Protein AF-A0A940L750-F1 (afdb_monomer_lite)

pLDDT: mean 70.48, std 18.13, range [30.3, 93.25]

Foldseek 3Di:
DDPVVVVVVVVVVVVVVVVVVVVVVVVVVVVPPDPPPPPPPFWKFWDDADPVQQKTKIFTPAFDPDDFQFWKWFAAPVRDIFIWTFHDDDGRITMTGRPRGPCSVRDDRPTTIDGDQDDGDPPDDDDDDDDDDDDDDDDDDDDDDDQDKDKDKDKDKDADQKDWDFQPWDDDPVGIDTDIFMKTKGMWIKMKMKMWGADPVRDTDIDMDIDTDDIDIHGD

Structure (mmCIF, N/CA/C/O backbone):
data_AF-A0A940L750-F1
#
_entry.id   AF-A0A940L750-F1
#
loop_
_atom_site.group_PDB
_atom_site.id
_atom_site.type_symbol
_atom_site.label_atom_id
_atom_site.label_alt_id
_atom_site.label_comp_id
_atom_site.label_asym_id
_atom_site.label_entity_id
_atom_site.label_seq_id
_atom_site.pdbx_PDB_ins_code
_atom_site.Cartn_x
_atom_site.Cartn_y
_atom_site.Cartn_z
_atom_site.occupancy
_atom_site.B_iso_or_equiv
_atom_site.auth_seq_id
_atom_site.auth_comp_id
_atom_site.auth_asym_id
_atom_site.auth_atom_id
_atom_site.pdbx_PDB_model_num
ATOM 1 N N . MET A 1 1 ? 50.023 56.306 -5.715 1.00 55.31 1 MET A N 1
ATOM 2 C CA . MET A 1 1 ? 49.666 54.947 -5.247 1.00 55.31 1 MET A CA 1
ATOM 3 C C . MET A 1 1 ? 49.461 54.075 -6.469 1.00 55.31 1 MET A C 1
ATOM 5 O O . MET A 1 1 ? 48.668 54.437 -7.325 1.00 55.31 1 MET A O 1
ATOM 9 N N . SER A 1 2 ? 50.271 53.026 -6.605 1.00 57.06 2 SER A N 1
ATOM 10 C CA . SER A 1 2 ? 50.371 52.220 -7.827 1.00 57.06 2 SER A CA 1
ATOM 11 C C . SER A 1 2 ? 49.116 51.371 -8.049 1.00 57.06 2 SER A C 1
ATOM 13 O O . SER A 1 2 ? 48.600 50.783 -7.099 1.00 57.06 2 SER A O 1
ATOM 15 N N . LEU A 1 3 ? 48.664 51.282 -9.305 1.00 62.81 3 LEU A N 1
ATOM 16 C CA . LEU A 1 3 ? 47.515 50.490 -9.772 1.00 62.81 3 LEU A CA 1
ATOM 17 C C . LEU A 1 3 ? 47.567 49.024 -9.293 1.00 62.81 3 LEU A C 1
ATOM 19 O O . LEU A 1 3 ? 46.536 48.392 -9.082 1.00 62.81 3 LEU A O 1
ATOM 23 N N . PHE A 1 4 ? 48.780 48.515 -9.058 1.00 60.78 4 PHE A N 1
ATOM 24 C CA . PHE A 1 4 ? 49.036 47.187 -8.505 1.00 60.78 4 PHE A CA 1
ATOM 25 C C . PHE A 1 4 ? 48.443 46.985 -7.108 1.00 60.78 4 PHE A C 1
ATOM 27 O O . PHE A 1 4 ? 47.883 45.932 -6.841 1.00 60.78 4 PHE A O 1
ATOM 34 N N . VAL A 1 5 ? 48.498 47.992 -6.231 1.00 67.75 5 VAL A N 1
ATOM 35 C CA . VAL A 1 5 ? 47.981 47.872 -4.856 1.00 67.75 5 VAL A CA 1
ATOM 36 C C . VAL A 1 5 ? 46.455 47.758 -4.861 1.00 67.75 5 VAL A C 1
ATOM 38 O O . VAL A 1 5 ? 45.884 46.989 -4.094 1.00 67.75 5 VAL A O 1
ATOM 41 N N . LEU A 1 6 ? 45.790 48.474 -5.773 1.00 62.78 6 LEU A N 1
ATOM 42 C CA . LEU A 1 6 ? 44.336 48.428 -5.915 1.00 62.78 6 LEU A CA 1
ATOM 43 C C . LEU A 1 6 ? 43.864 47.071 -6.465 1.00 62.78 6 LEU A C 1
ATOM 45 O O . LEU A 1 6 ? 42.856 46.538 -6.007 1.00 62.78 6 LEU A O 1
ATOM 49 N N . LEU A 1 7 ? 44.614 46.485 -7.405 1.00 62.41 7 LEU A N 1
ATOM 50 C CA . LEU A 1 7 ? 44.275 45.192 -8.000 1.00 62.41 7 LEU A CA 1
ATOM 51 C C . LEU A 1 7 ? 44.383 44.043 -6.983 1.00 62.41 7 LEU A C 1
ATOM 53 O O . LEU A 1 7 ? 43.510 43.177 -6.949 1.00 62.41 7 LEU A O 1
ATOM 57 N N . THR A 1 8 ? 45.405 44.065 -6.120 1.00 63.28 8 THR A N 1
ATOM 58 C CA . THR A 1 8 ? 45.587 43.047 -5.074 1.00 63.28 8 THR A CA 1
ATOM 59 C C . THR A 1 8 ? 44.465 43.101 -4.037 1.00 63.28 8 THR A C 1
ATOM 61 O O . THR A 1 8 ? 43.915 42.065 -3.678 1.00 63.28 8 THR A O 1
ATOM 64 N N . ILE A 1 9 ? 44.043 44.303 -3.626 1.00 65.88 9 ILE A N 1
ATOM 65 C CA . ILE A 1 9 ? 42.936 44.483 -2.670 1.00 65.88 9 ILE A CA 1
ATOM 66 C C . ILE A 1 9 ? 41.605 43.978 -3.254 1.00 65.88 9 ILE A C 1
ATOM 68 O O . ILE A 1 9 ? 40.820 43.342 -2.552 1.00 65.88 9 ILE A O 1
ATOM 72 N N . ILE A 1 10 ? 41.350 44.211 -4.546 1.00 64.12 10 ILE A N 1
ATOM 73 C CA . ILE A 1 10 ? 40.127 43.734 -5.213 1.00 64.12 10 ILE A CA 1
ATOM 74 C C . ILE A 1 10 ? 40.118 42.201 -5.335 1.00 64.12 10 ILE A C 1
ATOM 76 O O . ILE A 1 10 ? 39.059 41.583 -5.184 1.00 64.12 10 ILE A O 1
ATOM 80 N N . LEU A 1 11 ? 41.273 41.572 -5.585 1.00 59.31 11 LEU A N 1
ATOM 81 C CA . LEU A 1 11 ? 41.376 40.110 -5.652 1.00 59.31 11 LEU A CA 1
ATOM 82 C C . LEU A 1 11 ? 41.136 39.453 -4.283 1.00 59.31 11 LEU A C 1
ATOM 84 O O . LEU A 1 11 ? 40.382 38.481 -4.199 1.00 59.31 11 LEU A O 1
ATOM 88 N N . GLU A 1 12 ? 41.712 40.021 -3.222 1.00 61.91 12 GLU A N 1
ATOM 89 C CA . GLU A 1 12 ? 41.529 39.584 -1.831 1.00 61.91 12 GLU A CA 1
ATOM 90 C C . GLU A 1 12 ? 40.054 39.685 -1.397 1.00 61.91 12 GLU A C 1
ATOM 92 O O . GLU A 1 12 ? 39.487 38.726 -0.866 1.00 61.91 12 GLU A O 1
ATOM 97 N N . LEU A 1 13 ? 39.368 40.791 -1.727 1.00 59.78 13 LEU A N 1
ATOM 98 C CA . LEU A 1 13 ? 37.940 40.958 -1.417 1.00 59.78 13 LEU A CA 1
ATOM 99 C C . LEU A 1 13 ? 37.054 39.923 -2.129 1.00 59.78 13 LEU A C 1
ATOM 101 O O . LEU A 1 13 ? 36.075 39.432 -1.560 1.00 59.78 13 LEU A O 1
ATOM 105 N N . ARG A 1 14 ? 37.388 39.570 -3.378 1.00 61.06 14 ARG A N 1
ATOM 106 C CA . ARG A 1 14 ? 36.628 38.579 -4.158 1.00 61.06 14 ARG A CA 1
ATOM 107 C C . ARG A 1 14 ? 36.786 37.158 -3.621 1.00 61.06 14 ARG A C 1
ATOM 109 O O . ARG A 1 14 ? 35.838 36.376 -3.711 1.00 61.06 14 ARG A O 1
ATOM 116 N N . MET A 1 15 ? 37.952 36.823 -3.074 1.00 61.53 15 MET A N 1
ATOM 117 C CA . MET A 1 15 ? 38.211 35.523 -2.447 1.00 61.53 15 MET A CA 1
ATOM 118 C C . MET A 1 15 ? 37.447 35.392 -1.125 1.00 61.53 15 MET A C 1
ATOM 120 O O . MET A 1 15 ? 36.792 34.373 -0.901 1.00 61.53 15 MET A O 1
ATOM 124 N N . LEU A 1 16 ? 37.425 36.451 -0.309 1.00 65.81 16 LEU A N 1
ATOM 125 C CA . LEU A 1 16 ? 36.717 36.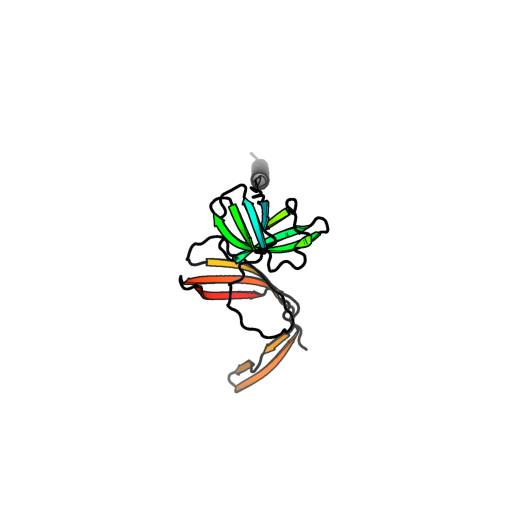459 0.973 1.00 65.81 16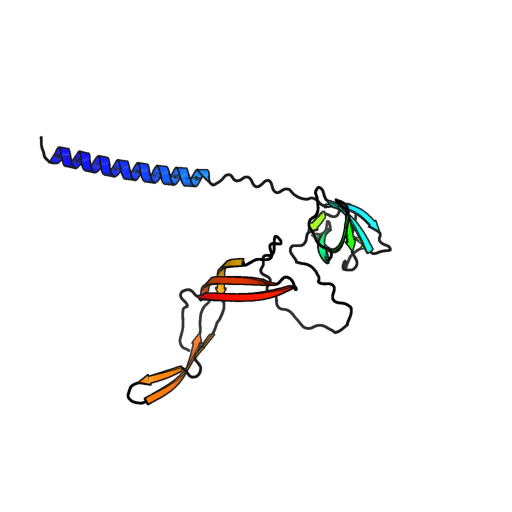 LEU A CA 1
ATOM 126 C C . LEU A 1 16 ? 35.199 36.285 0.801 1.00 65.81 16 LEU A C 1
ATOM 128 O O . LEU A 1 16 ? 34.571 35.519 1.530 1.00 65.81 16 LEU A O 1
ATOM 132 N N . HIS A 1 17 ? 34.604 36.923 -0.212 1.00 60.97 17 HIS A N 1
ATOM 133 C CA . HIS A 1 17 ? 33.160 36.835 -0.449 1.00 60.97 17 HIS A CA 1
ATOM 134 C C . HIS A 1 17 ? 32.706 35.429 -0.874 1.00 60.97 17 HIS A C 1
ATOM 136 O O . HIS A 1 17 ? 31.657 34.956 -0.438 1.00 60.97 17 HIS A O 1
ATOM 142 N N . LYS A 1 18 ? 33.522 34.720 -1.668 1.00 64.25 18 LYS A N 1
ATOM 143 C CA . LYS A 1 18 ? 33.247 33.325 -2.053 1.00 64.25 18 LYS A CA 1
ATOM 144 C C . LYS A 1 18 ? 33.355 32.369 -0.864 1.00 64.25 18 LYS A C 1
ATOM 146 O O . LYS A 1 18 ? 32.547 31.453 -0.748 1.00 64.25 18 LYS A O 1
ATOM 151 N N . LEU A 1 19 ? 34.318 32.603 0.026 1.00 61.72 19 LEU A N 1
ATOM 152 C CA . LEU A 1 19 ? 34.546 31.773 1.210 1.00 61.72 19 LEU A CA 1
ATOM 153 C C . LEU A 1 19 ? 33.408 31.911 2.233 1.00 61.72 19 LEU A C 1
ATOM 155 O O . LEU A 1 19 ? 32.933 30.907 2.758 1.00 61.72 19 LEU A O 1
ATOM 159 N N . VAL A 1 20 ? 32.893 33.131 2.430 1.00 65.19 20 VAL A N 1
ATOM 160 C CA . VAL A 1 20 ? 31.717 33.385 3.282 1.00 65.19 20 VAL A CA 1
ATOM 161 C C . VAL A 1 20 ? 30.463 32.710 2.715 1.00 65.19 20 VAL A C 1
ATOM 163 O O . VAL A 1 20 ? 29.718 32.082 3.464 1.00 65.19 20 VAL A O 1
ATOM 166 N N . PHE A 1 21 ? 30.251 32.762 1.395 1.00 58.75 21 PHE A N 1
ATOM 167 C CA . PHE A 1 21 ? 29.087 32.126 0.765 1.00 58.75 21 PHE A CA 1
ATOM 168 C C . PHE A 1 21 ? 29.091 30.595 0.912 1.00 58.75 21 PHE A C 1
ATOM 170 O O . PHE A 1 21 ? 28.051 29.999 1.186 1.00 58.75 21 PHE A O 1
ATOM 177 N N . ILE A 1 22 ? 30.262 29.959 0.789 1.00 61.50 22 ILE A N 1
ATOM 178 C CA . ILE A 1 22 ? 30.422 28.509 0.984 1.00 61.50 22 ILE A CA 1
ATOM 179 C C . ILE A 1 22 ? 30.173 28.121 2.449 1.00 61.50 22 ILE A C 1
ATOM 181 O O . ILE A 1 22 ? 29.523 27.110 2.711 1.00 61.50 22 ILE A O 1
ATOM 185 N N . PHE A 1 23 ? 30.627 28.936 3.406 1.00 56.03 23 PHE A N 1
ATOM 186 C CA . PHE A 1 23 ? 30.424 28.666 4.831 1.00 56.03 23 PHE A CA 1
ATOM 187 C C . PHE A 1 23 ? 28.945 28.784 5.242 1.00 56.03 23 PHE A C 1
ATOM 189 O O . PHE A 1 23 ? 28.442 27.936 5.974 1.00 56.03 23 PHE A O 1
ATOM 196 N N . VAL A 1 24 ? 28.210 29.771 4.713 1.00 58.34 24 VAL A N 1
ATOM 197 C CA . VAL A 1 24 ? 26.761 29.923 4.961 1.00 58.34 24 VAL A CA 1
ATOM 198 C C . VAL A 1 24 ? 25.957 28.763 4.356 1.00 58.34 24 VAL A C 1
ATOM 200 O O . VAL A 1 24 ? 25.016 28.269 4.984 1.00 58.34 24 VAL A O 1
ATOM 203 N N . LEU A 1 25 ? 26.355 28.269 3.179 1.00 54.50 25 LEU A N 1
ATOM 204 C CA . LEU A 1 25 ? 25.765 27.072 2.572 1.00 54.50 25 LEU A CA 1
ATOM 205 C C . LEU A 1 25 ? 26.035 25.815 3.412 1.00 54.50 25 LEU A C 1
ATOM 207 O O . LEU A 1 25 ? 25.107 25.062 3.684 1.00 54.50 25 LEU A O 1
ATOM 211 N N . LEU A 1 26 ? 27.263 25.616 3.900 1.00 52.94 26 LEU A N 1
ATOM 212 C CA . LEU A 1 26 ? 27.615 24.453 4.727 1.00 52.94 26 LEU A CA 1
ATOM 213 C C . LEU A 1 26 ? 26.919 24.440 6.098 1.00 52.94 26 LEU A C 1
ATOM 215 O O . LEU A 1 26 ? 26.517 23.371 6.563 1.00 52.94 26 LEU A O 1
ATOM 219 N N . VAL A 1 27 ? 26.724 25.602 6.730 1.00 54.06 27 VAL A N 1
ATOM 220 C CA . VAL A 1 27 ? 25.997 25.714 8.011 1.00 54.06 27 VAL A CA 1
ATOM 221 C C . VAL A 1 27 ? 24.488 25.489 7.830 1.00 54.06 27 VAL A C 1
ATOM 223 O O . VAL A 1 27 ? 23.842 24.886 8.691 1.00 54.06 27 VAL A O 1
ATOM 226 N N . SER A 1 28 ? 23.926 25.885 6.684 1.00 49.44 28 SER A N 1
ATOM 227 C CA . SER A 1 28 ? 22.506 25.657 6.376 1.00 49.44 28 SER A CA 1
ATOM 228 C C . SER A 1 28 ? 22.179 24.175 6.149 1.00 49.44 28 SER A C 1
ATOM 230 O O . SER A 1 28 ? 21.086 23.734 6.494 1.00 49.44 28 SER A O 1
ATOM 232 N N . ILE A 1 29 ? 23.131 23.382 5.638 1.00 51.41 29 ILE A N 1
ATOM 233 C CA . ILE A 1 29 ? 22.932 21.939 5.406 1.00 51.41 29 ILE A CA 1
ATOM 234 C C . ILE A 1 29 ? 23.004 21.139 6.722 1.00 51.41 29 ILE A C 1
ATOM 236 O O . ILE A 1 29 ? 22.306 20.140 6.870 1.00 51.41 29 ILE A O 1
ATOM 240 N N . HIS A 1 30 ? 23.772 21.594 7.720 1.00 43.84 30 HIS A N 1
ATOM 241 C CA . HIS A 1 30 ? 23.862 20.909 9.021 1.00 43.84 30 HIS A CA 1
ATOM 242 C C . HIS A 1 30 ? 22.673 21.184 9.956 1.00 43.84 30 HIS A C 1
ATOM 244 O O . HIS A 1 30 ? 22.427 20.399 10.867 1.00 43.84 30 HIS A O 1
ATOM 250 N N . SER A 1 31 ? 21.905 22.255 9.730 1.00 41.38 31 SER A N 1
ATOM 251 C CA . SER A 1 31 ? 20.772 22.620 10.601 1.00 41.38 31 SER A CA 1
ATOM 252 C C . SER A 1 31 ? 19.465 21.878 10.277 1.00 41.38 31 SER A C 1
ATOM 254 O O . SER A 1 31 ? 18.483 22.035 10.996 1.00 41.38 31 SER A O 1
ATOM 256 N N . PHE A 1 32 ? 19.437 21.051 9.226 1.00 45.16 32 PHE A N 1
ATOM 257 C CA . PHE A 1 32 ? 18.249 20.287 8.813 1.00 45.16 32 PHE A CA 1
ATOM 258 C C . PHE A 1 32 ? 18.286 18.794 9.183 1.00 45.16 32 PHE A C 1
ATOM 260 O O . PHE A 1 32 ? 17.359 18.061 8.851 1.00 45.16 32 PHE A O 1
ATOM 267 N N . ALA A 1 33 ? 19.317 18.329 9.894 1.00 44.81 33 ALA A N 1
ATOM 268 C CA . ALA A 1 33 ? 19.511 16.905 10.179 1.00 44.81 33 ALA A CA 1
ATOM 269 C C . ALA A 1 33 ? 18.961 16.426 11.538 1.00 44.81 33 ALA A C 1
ATOM 271 O O . ALA A 1 33 ? 19.288 15.322 11.965 1.00 44.81 33 ALA A O 1
ATOM 272 N N . GLN A 1 34 ? 18.132 17.213 12.234 1.00 41.50 34 GLN A N 1
ATOM 273 C CA . GLN A 1 34 ? 17.612 16.810 13.546 1.00 41.50 34 GLN A CA 1
ATOM 274 C C . GLN A 1 34 ? 16.120 17.123 13.710 1.00 41.50 34 GLN A C 1
ATOM 276 O O . GLN A 1 34 ? 15.708 17.905 14.560 1.00 41.50 34 GLN A O 1
ATOM 281 N N . ALA A 1 35 ? 15.296 16.469 12.892 1.00 40.03 35 ALA A N 1
ATOM 282 C CA . ALA A 1 35 ? 13.927 16.150 13.279 1.00 40.03 35 ALA A CA 1
ATOM 283 C C . ALA A 1 35 ? 13.935 14.713 13.812 1.00 40.03 35 ALA A C 1
ATOM 285 O O . ALA A 1 35 ? 13.809 13.749 13.064 1.00 40.03 35 ALA A O 1
ATOM 286 N N . GLU A 1 36 ? 14.162 14.578 15.115 1.00 40.88 36 GLU A N 1
ATOM 287 C CA . GLU A 1 36 ? 13.983 13.327 15.842 1.00 40.88 36 GLU A CA 1
ATOM 288 C C . GLU A 1 36 ? 12.488 12.967 15.768 1.00 40.88 36 GLU A C 1
ATOM 290 O O . GLU A 1 36 ? 11.654 13.539 16.476 1.00 40.88 36 GLU A O 1
ATOM 295 N N . SER A 1 37 ? 12.112 12.081 14.839 1.00 36.75 37 SER A N 1
ATOM 296 C CA . SER A 1 37 ? 10.752 11.555 14.778 1.00 36.75 37 SER A CA 1
ATOM 297 C C . SER A 1 37 ? 10.547 10.658 15.993 1.00 36.75 37 SER A C 1
ATOM 299 O O . SER A 1 37 ? 10.940 9.492 15.996 1.00 36.75 37 SER A O 1
ATOM 301 N N . LYS A 1 38 ? 9.925 11.190 17.048 1.00 34.97 38 LYS A N 1
ATOM 302 C CA . LYS A 1 38 ? 9.263 10.349 18.047 1.00 34.97 38 LYS A CA 1
ATOM 303 C C . LYS A 1 38 ? 8.092 9.662 17.357 1.00 34.97 38 LYS A C 1
ATOM 305 O O . LYS A 1 38 ? 6.977 10.178 17.338 1.00 34.97 38 LYS A O 1
ATOM 310 N N . GLU A 1 39 ? 8.381 8.527 16.739 1.00 36.53 39 GLU A N 1
ATOM 311 C CA . GLU A 1 39 ? 7.381 7.577 16.294 1.00 36.53 39 GLU A CA 1
ATOM 312 C C . GLU A 1 39 ? 6.612 7.147 17.546 1.00 36.53 39 GLU A C 1
ATOM 314 O O . GLU A 1 39 ? 7.147 6.514 18.456 1.00 36.53 39 GLU A O 1
ATOM 319 N N . VAL A 1 40 ? 5.370 7.615 17.667 1.00 42.75 40 VAL A N 1
ATOM 320 C CA . VAL A 1 40 ? 4.455 7.121 18.690 1.00 42.75 40 VAL A CA 1
ATOM 321 C C . VAL A 1 40 ? 4.106 5.706 18.255 1.00 42.75 40 VAL A C 1
ATOM 323 O O . VAL A 1 40 ? 3.197 5.505 17.454 1.00 42.75 40 VAL A O 1
ATOM 326 N N . GLU A 1 41 ? 4.879 4.736 18.733 1.00 50.59 41 GLU A N 1
ATOM 327 C CA . GLU A 1 41 ? 4.629 3.317 18.530 1.00 50.59 41 GLU A CA 1
ATOM 328 C C . GLU A 1 41 ? 3.298 2.984 19.220 1.00 50.59 41 GLU A C 1
ATOM 330 O O . GLU A 1 41 ? 3.215 2.773 20.434 1.00 50.59 41 GLU A O 1
ATOM 335 N N . VAL A 1 42 ? 2.202 3.041 18.461 1.00 55.44 42 VAL A N 1
ATOM 336 C CA . VAL A 1 42 ? 0.886 2.624 18.942 1.00 55.44 42 VAL A CA 1
ATOM 337 C C . VAL A 1 42 ? 0.937 1.109 19.080 1.00 55.44 42 VAL A C 1
ATOM 339 O O . VAL A 1 42 ? 0.613 0.374 18.153 1.00 55.44 42 VAL A O 1
ATOM 342 N N . GLN A 1 43 ? 1.392 0.642 20.240 1.00 76.00 43 GLN A N 1
ATOM 343 C CA . GLN A 1 43 ? 1.425 -0.778 20.551 1.00 76.00 43 GLN A CA 1
ATOM 344 C C . GLN A 1 43 ? 0.007 -1.282 20.839 1.00 76.00 43 GLN A C 1
ATOM 346 O O . GLN A 1 43 ? -0.780 -0.653 21.559 1.00 76.00 43 GLN A O 1
ATOM 351 N N . TYR A 1 44 ? -0.304 -2.439 20.262 1.00 85.31 44 TYR A N 1
ATOM 352 C CA . TYR A 1 44 ? -1.558 -3.160 20.426 1.00 85.31 44 TYR A CA 1
ATOM 353 C C . TYR A 1 44 ? -1.313 -4.384 21.302 1.00 85.31 44 TYR A C 1
ATOM 355 O O . TYR A 1 44 ? -0.474 -5.223 20.986 1.00 85.31 44 TYR A O 1
ATOM 363 N N . SER A 1 45 ? -2.055 -4.505 22.402 1.00 87.75 45 SER A N 1
ATOM 364 C CA . SER A 1 45 ? -1.930 -5.640 23.322 1.00 87.75 45 SER A CA 1
ATOM 365 C C . SER A 1 45 ? -3.199 -6.480 23.328 1.00 87.75 45 SER A C 1
ATOM 367 O O . SER A 1 45 ? -4.297 -5.964 23.538 1.00 87.75 45 SER A O 1
ATOM 369 N N . ILE A 1 46 ? -3.075 -7.789 23.114 1.00 89.75 46 ILE A N 1
ATOM 370 C CA . ILE A 1 46 ? -4.217 -8.702 23.216 1.00 89.75 46 ILE A CA 1
ATOM 371 C C . ILE A 1 46 ? -4.677 -8.736 24.676 1.00 89.75 46 ILE A C 1
ATOM 373 O O . ILE A 1 46 ? -3.882 -8.942 25.589 1.00 89.75 46 ILE A O 1
ATOM 377 N N . LYS A 1 47 ? -5.974 -8.547 24.909 1.00 91.62 47 LYS A N 1
ATOM 378 C CA . LYS A 1 47 ? -6.598 -8.712 26.230 1.00 91.62 47 LYS A CA 1
ATOM 379 C C . LYS A 1 47 ? -7.320 -10.032 26.358 1.00 91.62 47 LYS A C 1
ATOM 381 O O . LYS A 1 47 ? -7.313 -10.631 27.429 1.00 91.62 47 LYS A O 1
ATOM 386 N N . GLN A 1 48 ? -7.941 -10.479 25.273 1.00 90.81 48 GLN A N 1
ATOM 387 C CA . GLN A 1 48 ? -8.766 -11.672 25.294 1.00 90.81 48 GLN A CA 1
ATOM 388 C C . GLN A 1 48 ? -8.818 -12.324 23.917 1.00 90.81 48 GLN A C 1
ATOM 390 O O . GLN A 1 48 ? -8.844 -11.642 22.896 1.00 90.81 48 GLN A O 1
ATOM 395 N N . ILE A 1 49 ? -8.880 -13.654 23.901 1.00 89.44 49 ILE A N 1
ATOM 396 C CA . ILE A 1 49 ? -9.122 -14.455 22.700 1.00 89.44 49 ILE A CA 1
ATOM 397 C C . ILE A 1 49 ? -10.370 -15.298 22.961 1.00 89.44 49 ILE A C 1
ATOM 399 O O . ILE A 1 49 ? -10.403 -16.096 23.896 1.00 89.44 49 ILE A O 1
ATOM 403 N N . ILE A 1 50 ? -11.400 -15.124 22.139 1.00 89.12 50 ILE A N 1
ATOM 404 C CA . ILE A 1 50 ? -12.672 -15.845 22.214 1.00 89.12 50 ILE A CA 1
ATOM 405 C C . ILE A 1 50 ? -12.696 -16.852 21.061 1.00 89.12 50 ILE A C 1
ATOM 407 O O . ILE A 1 50 ? -13.263 -16.602 19.997 1.00 89.12 50 ILE A O 1
ATOM 411 N N . LYS A 1 51 ? -12.057 -18.010 21.272 1.00 86.31 51 LYS A N 1
ATOM 412 C CA . LYS A 1 51 ? -11.891 -19.045 20.234 1.00 86.31 51 LYS A CA 1
ATOM 413 C C . LYS A 1 51 ? -13.222 -19.514 19.629 1.00 86.31 51 LYS A C 1
ATOM 415 O O . LYS A 1 51 ? -13.301 -19.702 18.422 1.00 86.31 51 LYS A O 1
ATOM 420 N N . SER A 1 52 ? -14.275 -19.645 20.441 1.00 84.62 52 SER A N 1
ATOM 421 C CA . SER A 1 52 ? -15.601 -20.110 19.997 1.00 84.62 52 SER A CA 1
ATOM 422 C C . SER A 1 52 ? -16.263 -19.207 18.954 1.00 84.62 52 SER A C 1
ATOM 424 O O . SER A 1 52 ? -17.049 -19.693 18.150 1.00 84.62 52 SER A O 1
ATOM 426 N N . HIS A 1 53 ? -15.924 -17.916 18.948 1.00 85.62 53 HIS A N 1
ATOM 427 C CA . HIS A 1 53 ? -16.479 -16.922 18.028 1.00 85.62 53 HIS A CA 1
ATOM 428 C C . HIS A 1 53 ? -15.435 -16.392 17.043 1.00 85.62 53 HIS A C 1
ATOM 430 O O . HIS A 1 53 ? -15.745 -15.507 16.256 1.00 85.62 53 HIS A O 1
ATOM 436 N N . LYS A 1 54 ? -14.204 -16.925 17.090 1.00 89.75 54 LYS A N 1
ATOM 437 C CA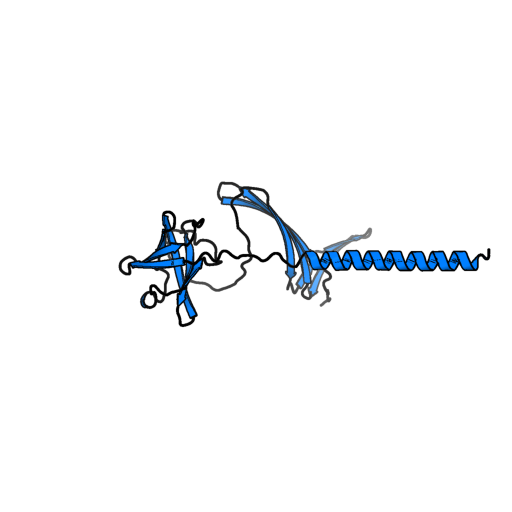 . LYS A 1 54 ? -13.057 -16.444 16.308 1.00 89.75 54 LYS A CA 1
ATOM 438 C C . LYS A 1 54 ? -12.814 -14.940 16.495 1.00 89.75 54 LYS A C 1
ATOM 440 O O . LYS A 1 54 ? -12.535 -14.225 15.545 1.00 89.75 54 LYS A O 1
ATOM 445 N N . LEU A 1 55 ? -12.931 -14.456 17.734 1.00 89.94 55 LEU A N 1
ATOM 446 C CA . LEU A 1 55 ? -12.718 -13.042 18.061 1.00 89.94 55 LEU A CA 1
ATOM 447 C C . LEU A 1 55 ? -11.474 -12.843 18.923 1.00 89.94 55 LEU A C 1
ATOM 449 O O . LEU A 1 55 ? -11.144 -13.666 19.780 1.00 89.94 55 LEU A O 1
ATOM 453 N N . VAL A 1 56 ? -10.817 -11.707 18.729 1.00 91.62 56 VAL A N 1
ATOM 454 C CA . VAL A 1 56 ? -9.631 -11.268 19.462 1.00 91.62 56 VAL A CA 1
ATOM 455 C C . VAL A 1 56 ? -9.870 -9.838 19.918 1.00 91.62 56 VAL A C 1
ATOM 457 O O . VAL A 1 56 ? -10.070 -8.945 19.101 1.00 91.62 56 VAL A O 1
ATOM 460 N N . VAL A 1 57 ? -9.857 -9.612 21.226 1.00 91.31 57 VAL A N 1
ATOM 461 C CA . VAL A 1 57 ? -10.015 -8.280 21.813 1.00 91.31 57 VAL A CA 1
ATOM 462 C C . VAL A 1 57 ? -8.639 -7.727 22.126 1.00 91.31 57 VAL A C 1
ATOM 464 O O . VAL A 1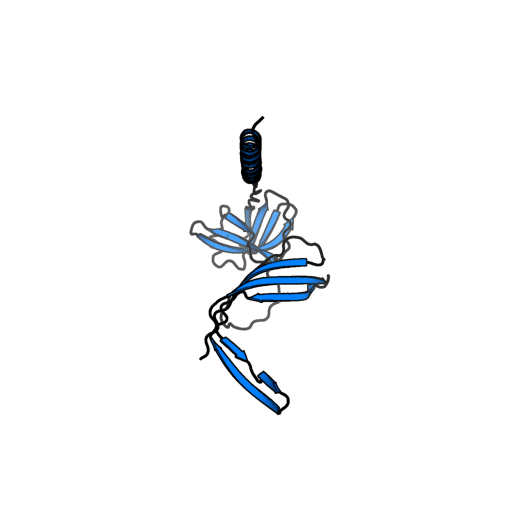 57 ? -7.846 -8.358 22.830 1.00 91.31 57 VAL A O 1
ATOM 467 N N . VAL A 1 58 ? -8.368 -6.533 21.620 1.00 92.12 58 VAL A N 1
ATOM 468 C CA . VAL A 1 58 ? -7.065 -5.881 21.682 1.00 92.12 58 VAL A CA 1
ATOM 469 C C . VAL A 1 58 ? -7.234 -4.486 22.274 1.00 92.12 58 VAL A C 1
ATOM 471 O O . VAL A 1 58 ? -8.200 -3.789 21.976 1.00 92.12 58 VAL A O 1
ATOM 474 N N . GLN A 1 59 ? -6.307 -4.075 23.133 1.00 90.75 59 GLN A N 1
ATOM 475 C CA . GLN A 1 59 ? -6.231 -2.716 23.655 1.00 90.75 59 GLN A CA 1
ATOM 476 C C . GLN A 1 59 ? -5.140 -1.945 22.915 1.00 90.75 59 GLN A C 1
ATOM 478 O O . GLN A 1 59 ? -3.982 -2.365 22.905 1.00 90.75 59 GLN A O 1
ATOM 483 N N . ALA A 1 60 ? -5.517 -0.810 22.338 1.00 87.06 60 ALA A N 1
ATOM 484 C CA . ALA A 1 60 ? -4.600 0.170 21.784 1.00 87.06 60 ALA A CA 1
ATOM 485 C C . ALA A 1 60 ? -4.141 1.152 22.872 1.00 87.06 60 ALA A C 1
ATOM 487 O O . ALA A 1 60 ? -4.938 1.587 23.707 1.00 87.06 60 ALA A O 1
ATOM 488 N N . ASN A 1 61 ? -2.873 1.561 22.825 1.00 80.88 61 ASN A N 1
ATOM 489 C CA . ASN A 1 61 ? -2.318 2.566 23.742 1.00 80.88 61 ASN A CA 1
ATOM 490 C C . ASN A 1 61 ? -2.801 4.008 23.463 1.00 80.88 61 ASN A C 1
ATOM 492 O O . ASN A 1 61 ? -2.475 4.927 24.211 1.00 80.88 61 ASN A O 1
ATOM 496 N N . GLY A 1 62 ? -3.598 4.219 22.411 1.00 76.69 62 GLY A N 1
ATOM 497 C CA . GLY A 1 62 ? -4.150 5.515 22.017 1.00 76.69 62 GLY A CA 1
ATOM 498 C C . GLY A 1 62 ? -5.492 5.380 21.285 1.00 76.69 62 GLY A C 1
ATOM 499 O O . GLY A 1 62 ? -5.951 4.260 21.043 1.00 76.69 62 GLY A O 1
ATOM 500 N N . PRO A 1 63 ? -6.158 6.502 20.958 1.00 69.69 63 PRO A N 1
ATOM 501 C CA . PRO A 1 63 ? -7.383 6.473 20.165 1.00 69.69 63 PRO A CA 1
ATOM 502 C C . PRO A 1 63 ? -7.102 5.865 18.787 1.00 69.69 63 PRO A C 1
ATOM 504 O O . PRO A 1 63 ? -6.168 6.270 18.097 1.00 69.69 63 PRO A O 1
ATOM 507 N N . THR A 1 64 ? -7.912 4.886 18.389 1.00 73.06 64 THR A N 1
ATOM 508 C CA . THR A 1 64 ? -7.799 4.231 17.081 1.00 73.06 64 THR A CA 1
ATOM 509 C C . THR A 1 64 ? -8.667 4.951 16.056 1.00 73.06 64 THR A C 1
ATOM 511 O O . THR A 1 64 ? -9.838 5.227 16.299 1.00 73.06 64 THR A O 1
ATOM 514 N N . THR A 1 65 ? -8.088 5.261 14.896 1.00 79.06 65 THR A N 1
ATOM 515 C CA . THR A 1 65 ? -8.774 5.916 13.766 1.00 79.06 65 THR A CA 1
ATOM 516 C C . THR A 1 65 ? -9.145 4.937 12.651 1.00 79.06 65 THR A C 1
ATOM 518 O O . THR A 1 65 ? -9.605 5.353 11.591 1.00 79.06 65 THR A O 1
ATOM 521 N N . PHE A 1 66 ? -8.932 3.637 12.870 1.00 82.81 66 PHE A N 1
ATOM 522 C CA . PHE A 1 66 ? -9.178 2.600 11.874 1.00 82.81 66 PHE A CA 1
ATOM 523 C C . PHE A 1 66 ? -10.665 2.264 11.749 1.00 82.81 66 PHE A C 1
ATOM 525 O O . PHE A 1 66 ? -11.377 2.114 12.741 1.00 82.81 66 PHE A O 1
ATOM 532 N N . SER A 1 67 ? -11.112 2.105 10.509 1.00 82.94 67 SER A N 1
ATOM 533 C CA . SER A 1 67 ? -12.453 1.671 10.125 1.00 82.94 67 SER A CA 1
ATOM 534 C C . SER A 1 67 ? -12.588 0.148 10.136 1.00 82.94 67 SER A C 1
ATOM 536 O O . SER A 1 67 ? -11.622 -0.598 9.947 1.00 82.94 67 SER A O 1
ATOM 538 N N . LYS A 1 68 ? -13.827 -0.321 10.323 1.00 87.12 68 LYS A N 1
ATOM 539 C CA . LYS A 1 68 ? -14.197 -1.733 10.172 1.00 87.12 68 LYS A CA 1
ATOM 540 C C . LYS A 1 68 ? -13.703 -2.278 8.822 1.00 87.12 68 LYS A C 1
ATOM 542 O O . LYS A 1 68 ? -13.844 -1.613 7.804 1.00 87.12 68 LYS A O 1
ATOM 547 N N . GLY A 1 69 ? -13.150 -3.488 8.820 1.00 83.38 69 GLY A N 1
ATOM 548 C CA . GLY A 1 69 ? -12.563 -4.136 7.642 1.00 83.38 69 GLY A CA 1
ATOM 549 C C . GLY A 1 69 ? -11.049 -3.946 7.506 1.00 83.38 69 GLY A C 1
ATOM 550 O O . GLY A 1 69 ? -10.425 -4.616 6.680 1.00 83.38 69 GLY A O 1
ATOM 551 N N . LYS A 1 70 ? -10.425 -3.083 8.324 1.00 88.19 70 LYS A N 1
ATOM 552 C CA . LYS A 1 70 ? -8.964 -2.944 8.362 1.00 88.19 70 LYS A CA 1
ATOM 553 C C . LYS A 1 70 ? -8.302 -4.248 8.813 1.00 88.19 70 LYS A C 1
ATOM 555 O O . LYS A 1 70 ? -8.706 -4.839 9.811 1.00 88.19 70 LYS A O 1
ATOM 560 N N . ILE A 1 71 ? -7.256 -4.663 8.102 1.00 89.06 71 ILE A N 1
ATOM 561 C CA . ILE A 1 71 ? -6.469 -5.847 8.452 1.00 89.06 71 ILE A CA 1
ATOM 562 C C . ILE A 1 71 ? -5.392 -5.470 9.474 1.00 89.06 71 ILE A C 1
ATOM 564 O O . ILE A 1 71 ? -4.671 -4.485 9.307 1.00 89.06 71 ILE A O 1
ATOM 568 N N . PHE A 1 72 ? -5.266 -6.297 10.499 1.00 90.56 72 PHE A N 1
ATOM 569 C CA . PHE A 1 72 ? -4.180 -6.353 11.464 1.00 90.56 72 PHE A CA 1
ATOM 570 C C . PHE A 1 72 ? -3.411 -7.658 11.261 1.00 90.56 72 PHE A C 1
ATOM 572 O O . PHE A 1 72 ? -3.982 -8.668 10.849 1.00 90.56 72 PHE A O 1
ATOM 579 N N . LEU A 1 73 ? -2.116 -7.641 11.538 1.00 90.56 73 LEU A N 1
ATOM 580 C CA . LEU A 1 73 ? -1.255 -8.812 11.495 1.00 90.56 73 LEU A CA 1
ATOM 581 C C . LEU A 1 73 ? -0.852 -9.159 12.920 1.00 90.56 73 LEU A C 1
ATOM 583 O O . LEU A 1 73 ? -0.352 -8.310 13.654 1.00 90.56 73 LEU A O 1
ATOM 587 N N . ALA A 1 74 ? -1.103 -10.403 13.311 1.00 89.88 74 ALA A N 1
ATOM 588 C CA . ALA A 1 74 ? -0.530 -10.994 14.505 1.00 89.88 74 ALA A CA 1
ATOM 589 C C . ALA A 1 74 ? 0.703 -11.805 14.101 1.00 89.88 74 ALA A C 1
ATOM 591 O O . ALA A 1 74 ? 0.576 -12.787 13.368 1.00 89.88 74 ALA A O 1
ATOM 592 N N . THR A 1 75 ? 1.878 -11.405 14.579 1.00 86.44 75 THR A N 1
ATOM 593 C CA . THR A 1 75 ? 3.144 -12.095 14.308 1.00 86.44 75 THR A CA 1
ATOM 594 C C . THR A 1 75 ? 3.452 -13.068 15.446 1.00 86.44 75 THR A C 1
ATOM 596 O O . THR A 1 75 ? 3.485 -12.697 16.625 1.00 86.44 75 THR A O 1
ATOM 599 N N . PHE A 1 76 ? 3.647 -14.339 15.097 1.00 85.94 76 PHE A N 1
ATOM 600 C CA . PHE A 1 76 ? 3.976 -15.413 16.029 1.00 85.94 76 PHE A CA 1
ATOM 601 C C . PHE A 1 76 ? 5.494 -15.491 16.294 1.00 85.94 76 PHE A C 1
ATOM 603 O O . PHE A 1 76 ? 6.286 -14.973 15.507 1.00 85.94 76 PHE A O 1
ATOM 610 N N . PRO A 1 77 ? 5.942 -16.174 17.369 1.00 80.56 77 PRO A N 1
ATOM 611 C CA . PRO A 1 77 ? 7.371 -16.311 17.679 1.00 80.56 77 PRO A CA 1
ATOM 612 C C . PRO A 1 77 ? 8.201 -17.026 16.604 1.00 80.56 77 PRO A C 1
ATOM 614 O O . PRO A 1 77 ? 9.413 -16.846 16.553 1.00 80.56 77 PRO A O 1
ATOM 617 N N . ASP A 1 78 ? 7.565 -17.844 15.762 1.00 83.25 78 ASP A N 1
ATOM 618 C CA . ASP A 1 78 ? 8.202 -18.523 14.627 1.00 83.25 78 ASP A CA 1
ATOM 619 C C . ASP A 1 78 ? 8.289 -17.636 13.368 1.00 83.25 78 ASP A C 1
ATOM 621 O O . ASP A 1 78 ? 8.747 -18.095 12.324 1.00 83.25 78 ASP A O 1
ATOM 625 N N . GLY A 1 79 ? 7.851 -16.375 13.458 1.00 80.38 79 GLY A N 1
ATOM 626 C CA . GLY A 1 79 ? 7.824 -15.411 12.360 1.00 80.38 79 GLY A CA 1
ATOM 627 C C . GLY A 1 79 ? 6.635 -15.570 11.411 1.00 80.38 79 GLY A C 1
ATOM 628 O O . GLY A 1 79 ? 6.469 -14.745 10.515 1.00 80.38 79 GLY A O 1
ATOM 629 N N . SER A 1 80 ? 5.789 -16.590 11.591 1.00 85.06 80 SER A N 1
ATOM 630 C CA . SER A 1 80 ? 4.565 -16.709 10.800 1.00 85.06 80 SER A CA 1
ATOM 631 C C . SER A 1 80 ? 3.537 -15.653 11.219 1.00 85.06 80 SER A C 1
ATOM 633 O O . SER A 1 80 ? 3.520 -15.192 12.363 1.00 85.06 80 SER A O 1
ATOM 635 N N . GLN A 1 81 ? 2.701 -15.230 10.270 1.00 86.31 81 GLN A N 1
ATOM 636 C CA . GLN A 1 81 ? 1.739 -14.149 10.468 1.00 86.31 81 GLN A CA 1
ATOM 637 C C . GLN A 1 81 ? 0.307 -14.651 10.322 1.00 86.31 81 GLN A C 1
ATOM 639 O O . GLN A 1 81 ? 0.013 -15.542 9.528 1.00 86.31 81 GLN A O 1
ATOM 644 N N . CYS A 1 82 ? -0.588 -14.048 11.091 1.00 87.44 82 CYS A N 1
ATOM 645 C CA . CYS A 1 82 ? -2.013 -14.327 11.084 1.00 87.44 82 CYS A CA 1
ATOM 646 C C . CYS A 1 82 ? -2.779 -13.031 10.828 1.00 87.44 82 CYS A C 1
ATOM 648 O O . CYS A 1 82 ? -2.602 -12.043 11.541 1.00 87.44 82 CYS A O 1
ATOM 650 N N . SER A 1 83 ? -3.629 -13.028 9.802 1.00 90.00 83 SER A N 1
ATOM 651 C CA . SER A 1 83 ? -4.464 -11.875 9.476 1.00 90.00 83 SER A CA 1
ATOM 652 C C . SER A 1 83 ? -5.701 -11.828 10.367 1.00 90.00 83 SER A C 1
ATOM 654 O O . SER A 1 83 ? -6.440 -12.805 10.486 1.00 90.00 83 SER A O 1
ATOM 656 N N . LEU A 1 84 ? -5.930 -10.664 10.963 1.00 90.94 84 LEU A N 1
ATOM 657 C CA . LEU A 1 84 ? -7.061 -10.359 11.824 1.00 90.94 84 LEU A CA 1
ATOM 658 C C . LEU A 1 84 ? -7.837 -9.177 11.231 1.00 90.94 84 LEU A C 1
ATOM 660 O O . LEU A 1 84 ? -7.235 -8.168 10.875 1.00 90.94 84 LEU A O 1
ATOM 664 N N . VAL A 1 85 ? -9.159 -9.262 11.115 1.00 91.38 85 VAL A N 1
ATOM 665 C CA . VAL A 1 85 ? -9.970 -8.207 10.478 1.00 91.38 85 VAL A CA 1
ATOM 666 C C . VAL A 1 85 ? -10.710 -7.396 11.531 1.00 91.38 85 VAL A C 1
ATOM 668 O O . VAL A 1 85 ? -11.443 -7.948 12.342 1.00 91.38 85 VAL A O 1
ATOM 671 N N . LEU A 1 86 ? -10.563 -6.075 11.525 1.00 91.12 86 LEU A N 1
ATOM 672 C CA . LEU A 1 86 ? -11.242 -5.194 12.470 1.00 91.12 86 LEU A CA 1
ATOM 673 C C . LEU A 1 86 ? -12.764 -5.250 12.290 1.00 91.12 86 LEU A C 1
ATOM 675 O O . LEU A 1 86 ? -13.277 -4.874 11.240 1.00 91.12 86 LEU A O 1
ATOM 679 N N . GLN A 1 87 ? -13.488 -5.682 13.322 1.00 90.31 87 GLN A N 1
ATOM 680 C CA . GLN A 1 87 ? -14.953 -5.756 13.333 1.00 90.31 87 GLN A CA 1
ATOM 681 C C . GLN A 1 87 ? -15.586 -4.555 14.031 1.00 90.31 87 GLN A C 1
ATOM 683 O O . GLN A 1 87 ? -16.599 -4.035 13.560 1.00 90.31 87 GLN A O 1
ATOM 688 N N . GLU A 1 88 ? -14.998 -4.125 15.147 1.00 88.62 88 GLU A N 1
ATOM 689 C CA . GLU A 1 88 ? -15.562 -3.085 16.002 1.00 88.62 88 GLU A CA 1
ATOM 690 C C . GLU A 1 88 ? -14.462 -2.316 16.739 1.00 88.62 88 GLU A C 1
ATOM 692 O O . GLU A 1 88 ? -13.452 -2.893 17.149 1.00 88.62 88 GLU A O 1
ATOM 697 N N . VAL A 1 89 ? -14.678 -1.013 16.925 1.00 87.69 89 VAL A N 1
ATOM 698 C CA . VAL A 1 89 ? -13.826 -0.126 17.724 1.00 87.69 89 VAL A CA 1
ATOM 699 C C . VAL A 1 89 ? -14.684 0.515 18.806 1.00 87.69 89 VAL A C 1
ATOM 701 O O . VAL A 1 89 ? -15.640 1.227 18.510 1.00 87.69 89 VAL A O 1
ATOM 704 N N . ASN A 1 90 ? -14.310 0.310 20.065 1.00 84.94 90 ASN A N 1
ATOM 705 C CA . ASN A 1 90 ? -14.907 0.965 21.219 1.00 84.94 90 ASN A CA 1
ATOM 706 C C . ASN A 1 90 ? -13.815 1.679 22.027 1.00 84.94 90 ASN A C 1
ATOM 708 O O . ASN A 1 90 ? -13.150 1.096 22.888 1.00 84.94 90 ASN A O 1
ATOM 712 N N . LYS A 1 91 ? -13.630 2.973 21.742 1.00 83.19 91 LYS A N 1
ATOM 713 C CA . LYS A 1 91 ? -12.579 3.827 22.322 1.00 83.19 91 LYS A CA 1
ATOM 714 C C . LYS A 1 91 ? -11.170 3.269 22.062 1.00 83.19 91 LYS A C 1
ATOM 716 O O . LYS A 1 91 ? -10.601 3.510 21.006 1.00 83.19 91 LYS A O 1
ATOM 721 N N . GLN A 1 92 ? -10.601 2.562 23.036 1.00 87.31 92 GLN A N 1
ATOM 722 C CA . GLN A 1 92 ? -9.265 1.954 22.979 1.00 87.31 92 GLN A CA 1
ATOM 723 C C . GLN A 1 92 ? -9.321 0.428 22.844 1.00 87.31 92 GLN A C 1
ATOM 725 O O . GLN A 1 92 ? -8.283 -0.201 22.663 1.00 87.31 92 GLN A O 1
ATOM 730 N N . LEU A 1 93 ? -10.507 -0.174 22.961 1.00 88.81 93 LEU A N 1
ATOM 731 C CA . LEU A 1 93 ? -10.710 -1.602 22.767 1.00 88.81 93 LEU A CA 1
ATOM 732 C C . LEU A 1 93 ? -11.162 -1.844 21.333 1.00 88.81 93 LEU A C 1
ATOM 734 O O . LEU A 1 93 ? -12.147 -1.264 20.882 1.00 88.81 93 LEU A O 1
ATOM 738 N N . ILE A 1 94 ? -10.442 -2.704 20.630 1.00 91.88 94 ILE A N 1
ATOM 739 C CA . ILE A 1 94 ? -10.770 -3.122 19.273 1.00 91.88 94 ILE A CA 1
ATOM 740 C C . ILE A 1 94 ? -11.052 -4.620 19.263 1.00 91.88 94 ILE A C 1
ATOM 742 O O . ILE A 1 94 ? -10.353 -5.406 19.908 1.00 91.88 94 ILE A O 1
ATOM 746 N N . THR A 1 95 ? -12.085 -5.005 18.527 1.00 91.88 95 THR A N 1
ATOM 747 C CA . THR A 1 95 ? -12.465 -6.401 18.317 1.00 91.88 95 THR A CA 1
ATOM 748 C C . THR A 1 95 ? -12.049 -6.797 16.913 1.00 91.88 95 THR A C 1
ATOM 750 O O . THR A 1 95 ? -12.507 -6.205 15.934 1.00 91.88 95 THR A O 1
ATOM 753 N N . LEU A 1 96 ? -11.184 -7.799 16.813 1.00 93.25 96 LEU A N 1
ATOM 754 C CA . LEU A 1 96 ? -10.681 -8.341 15.561 1.00 93.25 96 LEU A CA 1
ATOM 755 C C . LEU A 1 96 ? -11.233 -9.751 15.330 1.00 93.25 96 LEU A C 1
ATOM 757 O O . LEU A 1 96 ? -11.356 -10.538 16.264 1.00 93.25 96 LEU A O 1
ATOM 761 N N . ASP A 1 97 ? -11.532 -10.070 14.082 1.00 92.25 97 ASP A N 1
ATOM 762 C CA . ASP A 1 97 ? -11.960 -11.381 13.609 1.00 92.25 97 ASP A CA 1
ATOM 763 C C . ASP A 1 97 ? -10.749 -12.194 13.152 1.00 92.25 97 ASP A C 1
ATOM 765 O O . ASP A 1 97 ? -9.957 -11.729 12.332 1.00 92.25 97 ASP A O 1
ATOM 769 N N . SER A 1 98 ? -10.601 -13.402 13.686 1.00 91.69 98 SER A N 1
ATOM 770 C CA . SER A 1 98 ? -9.538 -14.348 13.354 1.00 91.69 98 SER A CA 1
ATOM 771 C C . SER A 1 98 ? -9.986 -15.452 12.394 1.00 91.69 98 SER A C 1
ATOM 773 O O . SER A 1 98 ? -9.273 -16.440 12.226 1.00 91.69 98 SER A O 1
ATOM 775 N N . SER A 1 99 ? -11.143 -15.313 11.735 1.00 86.44 99 SER A N 1
ATOM 776 C CA . SER A 1 99 ? -11.654 -16.296 10.772 1.00 86.44 99 SER A CA 1
ATOM 777 C C . SER A 1 99 ? -10.690 -16.621 9.637 1.00 86.44 99 SER A C 1
ATOM 779 O O . SER A 1 99 ? -10.679 -17.756 9.169 1.00 86.44 99 SER A O 1
ATOM 781 N N . SER A 1 100 ? -9.904 -15.631 9.212 1.00 82.31 100 SER A N 1
ATOM 782 C CA . SER A 1 100 ? -8.931 -15.730 8.118 1.00 82.31 100 SER A CA 1
ATOM 783 C C . SER A 1 100 ? -7.552 -16.205 8.584 1.00 82.31 100 SER A C 1
ATOM 785 O O . SER A 1 100 ? -6.592 -16.159 7.823 1.00 82.31 100 SER A O 1
ATOM 787 N N . CYS A 1 101 ? -7.430 -16.614 9.846 1.00 84.94 101 CYS A N 1
ATOM 788 C CA . CYS A 1 101 ? -6.195 -17.140 10.392 1.00 84.94 101 CYS A CA 1
ATOM 789 C C . CYS A 1 101 ? -6.078 -18.631 10.073 1.00 84.94 101 CYS A C 1
ATOM 791 O O . CYS A 1 101 ? -6.887 -19.428 10.550 1.00 84.94 101 CYS A O 1
ATOM 793 N N . ASP A 1 102 ? -5.032 -19.022 9.349 1.00 79.31 102 ASP A N 1
ATOM 794 C CA . ASP A 1 102 ? -4.767 -20.434 9.042 1.00 79.31 102 ASP A CA 1
ATOM 795 C C . ASP A 1 102 ? -4.329 -21.234 10.282 1.00 79.31 102 ASP A C 1
ATOM 797 O O . ASP A 1 102 ? -4.447 -22.458 10.328 1.00 79.31 102 ASP A O 1
ATOM 801 N N . GLN A 1 103 ? -3.814 -20.549 11.311 1.00 81.12 103 GLN A N 1
ATOM 802 C CA . GLN A 1 103 ? -3.255 -21.163 12.521 1.00 81.12 103 GLN A CA 1
ATOM 803 C C . GLN A 1 103 ? -3.804 -20.515 13.808 1.00 81.12 103 GLN A C 1
ATOM 805 O O . GLN A 1 103 ? -3.038 -19.988 14.620 1.00 81.12 103 GLN A O 1
ATOM 810 N N . PRO A 1 104 ? -5.129 -20.571 14.052 1.00 79.06 104 PRO A N 1
ATOM 811 C CA . PRO A 1 104 ? -5.758 -19.903 15.195 1.00 79.06 104 PRO A CA 1
ATOM 812 C C . PRO A 1 104 ? -5.302 -20.478 16.546 1.00 79.06 104 PRO A C 1
ATOM 814 O O . PRO A 1 104 ? -5.369 -19.797 17.567 1.00 79.06 104 PRO A O 1
ATOM 817 N N . GLU A 1 105 ? -4.799 -21.715 16.561 1.00 83.25 105 GLU A N 1
ATOM 818 C CA . GLU A 1 105 ? -4.267 -22.384 17.755 1.00 83.25 105 GLU A CA 1
ATOM 819 C C . GLU A 1 105 ? -2.983 -21.736 18.288 1.00 83.25 105 GLU A C 1
ATOM 821 O O . GLU A 1 105 ? -2.726 -21.785 19.491 1.00 83.25 105 GLU A O 1
ATOM 826 N N . LYS A 1 106 ? -2.186 -21.112 17.410 1.00 82.69 106 LYS A N 1
ATOM 827 C CA . LYS A 1 106 ? -0.933 -20.438 17.785 1.00 82.69 106 LYS A CA 1
ATOM 828 C C . LYS A 1 106 ? -1.157 -19.037 18.348 1.00 82.69 106 LYS A C 1
ATOM 830 O O . LYS A 1 106 ? -0.259 -18.477 18.986 1.00 82.69 106 LYS A O 1
ATOM 835 N N . LEU A 1 107 ? -2.353 -18.480 18.146 1.00 83.94 107 LEU A N 1
ATOM 836 C CA . LEU A 1 107 ? -2.709 -17.172 18.663 1.00 83.94 107 LEU A CA 1
ATOM 837 C C . LEU A 1 107 ? -2.781 -17.202 20.185 1.00 83.94 107 LEU A C 1
ATOM 839 O O . LEU A 1 107 ? -3.578 -17.912 20.797 1.00 83.94 107 LEU A O 1
ATOM 843 N N . ASN A 1 108 ? -1.923 -16.395 20.794 1.00 85.44 108 ASN A N 1
ATOM 844 C CA . ASN A 1 108 ? -1.809 -16.253 22.231 1.00 85.44 108 ASN A CA 1
ATOM 845 C C . ASN A 1 108 ? -1.685 -14.772 22.595 1.00 85.44 108 ASN A C 1
ATOM 847 O O . ASN A 1 108 ? -1.410 -13.931 21.746 1.00 85.44 108 ASN A O 1
ATOM 851 N N . ILE A 1 109 ? -1.862 -14.465 23.877 1.00 84.88 109 ILE A N 1
ATOM 852 C CA . ILE A 1 109 ? -1.913 -13.091 24.399 1.00 84.88 109 ILE A CA 1
ATOM 853 C C . ILE A 1 109 ? -0.595 -12.316 24.186 1.00 84.88 109 ILE A C 1
ATOM 855 O O . ILE A 1 109 ? -0.599 -11.089 24.188 1.00 84.88 109 ILE A O 1
ATOM 859 N N . LYS A 1 110 ? 0.530 -13.013 23.989 1.00 81.50 110 LYS A N 1
ATOM 860 C CA . LYS A 1 110 ? 1.853 -12.410 23.772 1.00 81.50 110 LYS A CA 1
ATOM 861 C C . LYS A 1 110 ? 2.166 -12.140 22.298 1.00 81.50 110 LYS A C 1
ATOM 863 O O . LYS A 1 110 ? 3.253 -11.646 22.016 1.00 81.50 110 LYS A O 1
ATOM 868 N N . ALA A 1 111 ? 1.280 -12.501 21.369 1.00 83.19 111 ALA A N 1
ATOM 869 C CA . ALA A 1 111 ? 1.506 -12.228 19.956 1.00 83.19 111 ALA A CA 1
ATOM 870 C C . ALA A 1 111 ? 1.562 -10.712 19.715 1.00 83.19 111 ALA A C 1
ATOM 872 O O . ALA A 1 111 ? 0.723 -9.965 20.225 1.00 83.19 111 ALA A O 1
ATOM 873 N N . ALA A 1 112 ? 2.559 -10.275 18.945 1.00 85.88 112 ALA A N 1
ATOM 874 C CA . ALA A 1 112 ? 2.680 -8.881 18.545 1.00 85.88 112 ALA A CA 1
ATOM 875 C C . ALA A 1 112 ? 1.610 -8.580 17.496 1.00 85.88 112 ALA A C 1
ATOM 877 O O . ALA A 1 112 ? 1.480 -9.335 16.532 1.00 85.88 112 ALA A O 1
ATOM 878 N N . ILE A 1 113 ? 0.841 -7.510 17.700 1.00 88.50 113 ILE A N 1
ATOM 879 C CA . ILE A 1 113 ? -0.186 -7.067 16.758 1.00 88.50 113 ILE A CA 1
ATOM 880 C C . ILE A 1 113 ? 0.211 -5.725 16.168 1.00 88.50 113 ILE A C 1
ATOM 882 O O . ILE A 1 113 ? 0.498 -4.775 16.893 1.00 88.50 113 ILE A O 1
ATOM 886 N N . GLU A 1 114 ? 0.133 -5.642 14.849 1.00 87.88 114 GLU A N 1
ATOM 887 C CA . GLU A 1 114 ? 0.386 -4.425 14.095 1.00 87.88 114 GLU A CA 1
ATOM 888 C C . GLU A 1 114 ? -0.691 -4.215 13.022 1.00 87.88 114 GLU A C 1
ATOM 890 O O . GLU A 1 114 ? -1.249 -5.178 12.488 1.00 87.88 114 GLU A O 1
ATOM 895 N N . PRO A 1 115 ? -1.051 -2.964 12.703 1.00 86.00 115 PRO A N 1
ATOM 896 C CA . PRO A 1 115 ? -1.936 -2.690 11.583 1.00 86.00 115 PRO A CA 1
ATOM 897 C C . PRO A 1 115 ? -1.226 -3.058 10.274 1.00 86.00 115 PRO A C 1
ATOM 899 O O . PRO A 1 115 ? -0.104 -2.629 10.021 1.00 86.00 115 PRO A O 1
ATOM 902 N N . SER A 1 116 ? -1.892 -3.823 9.408 1.00 84.12 116 SER A N 1
ATOM 903 C CA . SER A 1 116 ? -1.337 -4.169 8.098 1.00 84.12 116 SER A CA 1
ATOM 904 C C . SER A 1 116 ? -1.208 -2.925 7.218 1.00 84.12 116 SER A C 1
ATOM 906 O O . SER A 1 116 ? -2.058 -2.029 7.255 1.00 84.12 116 SER A O 1
ATOM 908 N N . LEU A 1 117 ? -0.198 -2.896 6.350 1.00 77.00 117 LEU A N 1
ATOM 909 C CA . LEU A 1 117 ? -0.074 -1.877 5.303 1.00 77.00 117 LEU A CA 1
ATOM 910 C C . LEU A 1 117 ? -1.153 -2.020 4.215 1.00 77.00 117 LEU A C 1
ATOM 912 O O . LEU A 1 117 ? -1.454 -1.056 3.514 1.00 77.00 117 LEU A O 1
ATOM 916 N N . VAL A 1 118 ? -1.784 -3.194 4.102 1.00 69.88 118 VAL A N 1
ATOM 917 C CA . VAL A 1 118 ? -2.863 -3.451 3.141 1.00 69.88 118 VAL A CA 1
ATOM 918 C C . VAL A 1 118 ? -4.141 -2.727 3.588 1.00 69.88 118 VAL A C 1
ATOM 920 O O . VAL A 1 118 ? -4.532 -2.759 4.763 1.00 69.88 118 VAL A O 1
ATOM 923 N N . SER A 1 119 ? -4.771 -1.997 2.666 1.00 57.38 119 SER A N 1
ATOM 924 C CA . SER A 1 119 ? -6.055 -1.329 2.889 1.00 57.38 119 SER A CA 1
ATOM 925 C C . SER A 1 119 ? -7.218 -2.327 2.815 1.00 57.38 119 SER A C 1
ATOM 927 O O . SER A 1 119 ? -7.130 -3.364 2.172 1.00 57.38 119 SER A O 1
ATOM 929 N N . GLU A 1 120 ? -8.265 -2.005 3.572 1.00 59.66 120 GLU A N 1
ATOM 930 C CA . GLU A 1 120 ? -9.505 -2.744 3.856 1.00 59.66 120 GLU A CA 1
ATOM 931 C C . GLU A 1 120 ? -9.930 -3.840 2.864 1.00 59.66 120 GLU A C 1
ATOM 933 O O . GLU A 1 120 ? -10.045 -3.615 1.658 1.00 59.66 120 GLU A O 1
ATOM 938 N N . ILE A 1 121 ? -10.330 -4.998 3.402 1.00 56.38 121 ILE A N 1
ATOM 939 C CA . ILE A 1 121 ? -11.151 -5.949 2.648 1.00 56.38 121 ILE A CA 1
ATOM 940 C C . ILE A 1 121 ? -12.561 -5.359 2.620 1.00 56.38 121 ILE A C 1
ATOM 942 O O . ILE A 1 121 ? -13.289 -5.438 3.612 1.00 56.38 121 ILE A O 1
ATOM 946 N N . LYS A 1 122 ? -12.964 -4.752 1.496 1.00 41.81 122 LYS A N 1
ATOM 947 C CA . LYS A 1 122 ? -14.384 -4.470 1.256 1.00 41.81 122 LYS A CA 1
ATOM 948 C C . LYS A 1 122 ? -15.114 -5.805 1.343 1.00 41.81 122 LYS A C 1
ATOM 950 O O . LYS A 1 122 ? -14.903 -6.682 0.510 1.00 41.81 122 LYS A O 1
ATOM 955 N N . SER A 1 123 ? -15.935 -5.969 2.373 1.00 36.88 123 SER A N 1
ATOM 956 C CA . SER A 1 123 ? -16.782 -7.138 2.574 1.00 36.88 123 SER A CA 1
ATOM 957 C C . SER A 1 123 ? -17.807 -7.211 1.442 1.00 36.88 123 SER A C 1
ATOM 959 O O . SER A 1 123 ? -18.900 -6.655 1.547 1.00 36.88 123 SER A O 1
ATOM 961 N N . VAL A 1 124 ? -17.432 -7.849 0.336 1.00 35.09 124 VAL A N 1
ATOM 962 C CA . VAL A 1 124 ? -18.360 -8.283 -0.704 1.00 35.09 124 VAL A CA 1
ATOM 963 C C . VAL A 1 124 ? -18.962 -9.598 -0.232 1.00 35.09 124 VAL A C 1
ATOM 965 O O . VAL A 1 124 ? -18.248 -10.532 0.135 1.00 35.09 124 VAL A O 1
ATOM 968 N N . GLY A 1 125 ? -20.291 -9.618 -0.175 1.00 30.30 125 GLY A N 1
ATOM 969 C CA . GLY A 1 125 ? -21.076 -10.801 0.131 1.00 30.30 125 GLY A CA 1
ATOM 970 C C . GLY A 1 125 ? -20.705 -11.981 -0.765 1.00 30.30 125 GLY A C 1
ATOM 971 O O . GLY A 1 125 ? -20.292 -11.831 -1.909 1.00 30.30 125 GLY A O 1
ATOM 972 N N . ILE A 1 126 ? -20.851 -13.152 -0.168 1.00 38.59 126 ILE A N 1
ATOM 973 C CA . ILE A 1 126 ? -20.594 -14.490 -0.687 1.00 38.59 126 ILE A CA 1
ATOM 974 C C . ILE A 1 126 ? -21.148 -14.665 -2.110 1.00 38.59 126 ILE A C 1
ATOM 976 O O . ILE A 1 126 ? -22.360 -14.724 -2.281 1.00 38.59 126 ILE A O 1
ATOM 980 N N . GLU A 1 127 ? -20.275 -14.889 -3.092 1.00 34.47 127 GLU A N 1
ATOM 981 C CA . GLU A 1 127 ? -20.533 -15.902 -4.115 1.00 34.47 127 GLU A CA 1
ATOM 982 C C . GLU A 1 127 ? -19.220 -16.502 -4.634 1.00 34.47 127 GLU A C 1
ATOM 984 O O . GLU A 1 127 ? -18.187 -15.849 -4.756 1.00 34.47 127 GLU A O 1
ATOM 989 N N . LYS A 1 128 ? -19.265 -17.817 -4.805 1.00 39.22 128 LYS A N 1
ATOM 990 C CA . LYS A 1 128 ? -18.154 -18.755 -4.923 1.00 39.22 128 LYS A CA 1
ATOM 991 C C . LYS A 1 128 ? -17.795 -18.950 -6.397 1.00 39.22 128 LYS A C 1
ATOM 993 O O . LYS A 1 128 ? -18.618 -19.484 -7.131 1.00 39.22 128 LYS A O 1
ATOM 998 N N . SER A 1 129 ? -16.560 -18.653 -6.801 1.00 32.31 129 SER A N 1
ATOM 999 C CA . SER A 1 129 ? -15.940 -19.282 -7.978 1.00 32.31 129 SER A CA 1
ATOM 1000 C C . SER A 1 129 ? -14.409 -19.238 -7.919 1.00 32.31 129 SER A C 1
ATOM 1002 O O . SER A 1 129 ? -13.816 -18.293 -7.412 1.00 32.31 129 SER A O 1
ATOM 1004 N N . GLU A 1 130 ? -13.827 -20.326 -8.410 1.00 35.78 130 GLU A N 1
ATOM 1005 C CA . GLU A 1 130 ? -12.445 -20.822 -8.359 1.00 35.78 130 GLU A CA 1
ATOM 1006 C C . GLU A 1 130 ? -11.363 -19.987 -9.098 1.00 35.78 130 GLU A C 1
ATOM 1008 O O . GLU A 1 130 ? -11.687 -18.986 -9.735 1.00 35.78 130 GLU A O 1
ATOM 1013 N N . PRO A 1 131 ? -10.063 -20.354 -8.966 1.00 40.88 131 PRO A N 1
ATOM 1014 C CA . PRO A 1 131 ? -8.933 -19.426 -8.986 1.00 40.88 131 PRO A CA 1
ATOM 1015 C C . PRO A 1 131 ? -8.241 -19.324 -10.350 1.00 40.88 131 PRO A C 1
ATOM 1017 O O . PRO A 1 131 ? -8.051 -20.336 -11.019 1.00 40.88 131 PRO A O 1
ATOM 1020 N N . VAL A 1 132 ? -7.733 -18.134 -10.700 1.00 32.81 132 VAL A N 1
ATOM 1021 C CA . VAL A 1 132 ? -6.657 -17.984 -11.696 1.00 32.81 132 VAL A CA 1
ATOM 1022 C C . VAL A 1 132 ? -5.672 -16.881 -11.275 1.00 32.81 132 VAL A C 1
ATOM 1024 O O . VAL A 1 132 ? -6.043 -15.742 -11.018 1.00 32.81 132 VAL A O 1
ATOM 1027 N N . GLU A 1 133 ? -4.423 -17.329 -11.163 1.00 32.50 133 GLU A N 1
ATOM 1028 C CA . GLU A 1 133 ? -3.096 -16.695 -11.178 1.00 32.50 133 GLU A CA 1
ATOM 1029 C C . GLU A 1 133 ? -2.905 -15.161 -11.153 1.00 32.50 133 GLU A C 1
ATOM 1031 O O . GLU A 1 133 ? -3.330 -14.426 -12.035 1.00 32.50 133 GLU A O 1
ATOM 1036 N N . LYS A 1 134 ? -2.085 -14.748 -10.167 1.00 33.50 134 LYS A N 1
ATOM 1037 C CA . LYS A 1 134 ? -0.949 -13.795 -10.216 1.00 33.50 134 LYS A CA 1
ATOM 1038 C C . LYS A 1 134 ? -0.956 -12.713 -11.316 1.00 33.50 134 LYS A C 1
ATOM 1040 O O . LYS A 1 134 ? -0.737 -13.018 -12.480 1.00 33.50 134 LYS A O 1
ATOM 1045 N N . ILE A 1 135 ? -0.886 -11.445 -10.896 1.00 31.64 135 ILE A N 1
ATOM 1046 C CA . ILE A 1 135 ? 0.356 -10.639 -10.867 1.00 31.64 135 ILE A CA 1
ATOM 1047 C C . ILE A 1 135 ? 0.144 -9.403 -9.972 1.00 31.64 135 ILE A C 1
ATOM 1049 O O . ILE A 1 135 ? -0.917 -8.788 -9.937 1.00 31.64 135 ILE A O 1
ATOM 1053 N N . VAL A 1 136 ? 1.199 -9.120 -9.216 1.00 35.56 136 VAL A N 1
ATOM 1054 C CA . VAL A 1 136 ? 1.447 -8.021 -8.283 1.00 35.56 136 VAL A CA 1
ATOM 1055 C C . VAL A 1 136 ? 1.687 -6.720 -9.057 1.00 35.56 136 VAL A C 1
ATOM 1057 O O . VAL A 1 136 ? 2.511 -6.725 -9.959 1.00 35.56 136 VAL A O 1
ATOM 1060 N N . GLU A 1 137 ? 1.047 -5.612 -8.673 1.00 30.95 137 GLU A N 1
ATOM 1061 C CA . GLU A 1 137 ? 1.780 -4.429 -8.194 1.00 30.95 137 GLU A CA 1
ATOM 1062 C C . GLU A 1 137 ? 0.859 -3.407 -7.525 1.00 30.95 137 GLU A C 1
ATOM 1064 O O . GLU A 1 137 ? -0.175 -2.979 -8.032 1.00 30.95 137 GLU A O 1
ATOM 1069 N N . GLN A 1 138 ? 1.280 -3.072 -6.315 1.00 39.41 138 GLN A N 1
ATOM 1070 C CA . GLN A 1 138 ? 0.627 -2.268 -5.312 1.00 39.41 138 GLN A CA 1
ATOM 1071 C C . GLN A 1 138 ? 1.537 -1.060 -5.091 1.00 39.41 138 GLN A C 1
ATOM 1073 O O . GLN A 1 138 ? 2.686 -1.216 -4.694 1.00 39.41 138 GLN A O 1
ATOM 1078 N N . SER A 1 139 ? 1.028 0.137 -5.352 1.00 33.56 139 SER A N 1
ATOM 1079 C CA . SER A 1 139 ? 1.572 1.410 -4.871 1.00 33.56 139 SER A CA 1
ATOM 1080 C C . SER A 1 139 ? 0.461 2.435 -5.095 1.00 33.56 139 SER A C 1
ATOM 1082 O O . SER A 1 139 ? -0.038 2.549 -6.205 1.00 33.56 139 SER A O 1
ATOM 1084 N N . GLY A 1 140 ? -0.088 3.163 -4.136 1.00 32.72 140 GLY A N 1
ATOM 1085 C CA . GLY A 1 140 ? 0.274 3.457 -2.761 1.00 32.72 140 GLY A CA 1
ATOM 1086 C C . GLY A 1 140 ? -0.372 4.814 -2.441 1.00 32.72 140 GLY A C 1
ATOM 1087 O O . GLY A 1 140 ? -0.589 5.616 -3.345 1.00 32.72 140 GLY A O 1
ATOM 1088 N N . SER A 1 141 ? -0.636 5.072 -1.158 1.00 32.81 141 SER A N 1
ATOM 1089 C CA . SER A 1 141 ? -1.138 6.331 -0.576 1.00 32.81 141 SER A CA 1
ATOM 1090 C C . SER A 1 141 ? -2.660 6.507 -0.475 1.00 32.81 141 SER A C 1
ATOM 1092 O O . SER A 1 141 ? -3.334 6.953 -1.397 1.00 32.81 141 SER A O 1
ATOM 1094 N N . SER A 1 142 ? -3.183 6.286 0.734 1.00 31.19 142 SER A N 1
ATOM 1095 C CA . SER A 1 142 ? -4.312 7.071 1.238 1.00 31.19 142 SER A CA 1
ATOM 1096 C C . SER A 1 142 ? -4.246 7.161 2.763 1.00 31.19 142 SER A C 1
ATOM 1098 O O . SER A 1 142 ? -4.802 6.327 3.480 1.00 31.19 142 SER A O 1
ATOM 1100 N N . THR A 1 143 ? -3.568 8.200 3.251 1.00 35.84 143 THR A N 1
ATOM 1101 C CA . THR A 1 143 ? -3.737 8.704 4.616 1.00 35.84 143 THR A CA 1
ATOM 1102 C C . THR A 1 143 ? -4.529 10.008 4.555 1.00 35.84 143 THR A C 1
ATOM 1104 O O . THR A 1 143 ? -4.180 10.932 3.826 1.00 35.84 143 THR A O 1
ATOM 1107 N N . SER A 1 144 ? -5.547 10.083 5.408 1.00 33.75 144 SER A N 1
ATOM 1108 C CA . SER A 1 144 ? -6.373 11.244 5.758 1.00 33.75 144 SER A CA 1
ATOM 1109 C C . SER A 1 144 ? -7.467 11.660 4.765 1.00 33.75 144 SER A C 1
ATOM 1111 O O . SER A 1 144 ? -7.244 12.172 3.672 1.00 33.75 144 SER A O 1
ATOM 1113 N N . SER A 1 145 ? -8.695 11.479 5.243 1.00 38.72 145 SER A N 1
ATOM 1114 C CA . SER A 1 145 ? -9.936 12.031 4.729 1.00 38.72 145 SER A CA 1
ATOM 1115 C C . SER A 1 145 ? -9.868 13.559 4.625 1.00 38.72 145 SER A C 1
ATOM 1117 O O . SER A 1 145 ? -10.161 14.286 5.576 1.00 38.72 145 SER A O 1
ATOM 1119 N N . LYS A 1 146 ? -9.535 14.054 3.440 1.00 44.94 146 LYS A N 1
ATOM 1120 C CA . LYS A 1 146 ? -10.099 15.294 2.919 1.00 44.94 146 LYS A CA 1
ATOM 1121 C C . LYS A 1 146 ? -10.626 14.953 1.538 1.00 44.94 146 LYS A C 1
ATOM 1123 O O . LYS A 1 146 ? -9.835 14.726 0.636 1.00 44.94 146 LYS A O 1
ATOM 1128 N N . PHE A 1 147 ? -11.948 14.866 1.391 1.00 54.56 147 PHE A N 1
ATOM 1129 C CA . PHE A 1 147 ? -12.551 14.904 0.061 1.00 54.56 147 PHE A CA 1
ATOM 1130 C C . PHE A 1 147 ? -12.032 16.171 -0.621 1.00 54.56 147 PHE A C 1
ATOM 1132 O O . PHE A 1 147 ? -12.215 17.271 -0.092 1.00 54.56 147 PHE A O 1
ATOM 1139 N N . GLY A 1 148 ? -11.285 16.009 -1.708 1.00 61.47 148 GLY A N 1
ATOM 1140 C CA . GLY A 1 148 ? -10.542 17.105 -2.299 1.00 61.47 148 GLY A CA 1
ATOM 1141 C C . GLY A 1 148 ? -9.690 16.680 -3.483 1.00 61.47 148 GLY A C 1
ATOM 1142 O O . GLY A 1 148 ? -9.541 15.501 -3.801 1.00 61.47 148 GLY A O 1
ATOM 1143 N N . ASP A 1 149 ? -9.163 17.696 -4.142 1.00 80.75 149 ASP A N 1
ATOM 1144 C CA . ASP A 1 149 ? -8.307 17.573 -5.306 1.00 80.75 149 ASP A CA 1
ATOM 1145 C C . ASP A 1 149 ? -6.879 17.244 -4.855 1.00 80.75 149 ASP A C 1
ATOM 1147 O O . ASP A 1 149 ? -6.277 17.987 -4.074 1.00 80.75 149 ASP A O 1
ATOM 1151 N N . HIS A 1 150 ? -6.332 16.133 -5.343 1.00 81.69 150 HIS A N 1
ATOM 1152 C CA . HIS A 1 150 ? -4.982 15.677 -5.027 1.00 81.69 150 HIS A CA 1
ATOM 1153 C C . HIS A 1 150 ? -4.082 15.772 -6.253 1.00 81.69 150 HIS A C 1
ATOM 1155 O O . HIS A 1 150 ? -4.453 15.344 -7.344 1.00 81.69 150 HIS A O 1
ATOM 1161 N N . PHE A 1 151 ? -2.872 16.288 -6.047 1.00 87.25 151 PHE A N 1
ATOM 1162 C CA . PHE A 1 151 ? -1.807 16.307 -7.042 1.00 87.25 151 PHE A CA 1
ATOM 1163 C C . PHE A 1 151 ? -0.618 15.511 -6.514 1.00 87.25 151 PHE A C 1
ATOM 1165 O O . PHE A 1 151 ? -0.203 15.705 -5.370 1.00 87.25 151 PHE A O 1
ATOM 1172 N N . ALA A 1 152 ? -0.061 14.642 -7.350 1.00 80.12 152 ALA A N 1
ATOM 1173 C CA . ALA A 1 152 ? 1.140 13.885 -7.038 1.00 80.12 152 ALA A CA 1
ATOM 1174 C C . ALA A 1 152 ? 2.170 14.012 -8.161 1.00 80.12 152 ALA A C 1
ATOM 1176 O O . ALA A 1 152 ? 1.832 14.023 -9.346 1.00 80.12 152 ALA A O 1
ATOM 1177 N N . LEU A 1 153 ? 3.435 14.090 -7.753 1.00 85.69 153 LEU A N 1
ATOM 1178 C CA . LEU A 1 153 ? 4.605 14.000 -8.615 1.00 85.69 153 LEU A CA 1
ATOM 1179 C C . LEU A 1 153 ? 5.357 12.728 -8.223 1.00 85.69 153 LEU A C 1
ATOM 1181 O O . LEU A 1 153 ? 5.657 12.530 -7.046 1.00 85.69 153 LEU A O 1
ATOM 1185 N N . ASN A 1 154 ? 5.651 11.869 -9.190 1.00 78.38 154 ASN A N 1
ATOM 1186 C CA . ASN A 1 154 ? 6.305 10.588 -8.956 1.00 78.38 154 ASN A CA 1
ATOM 1187 C C . ASN A 1 154 ? 7.478 10.378 -9.914 1.00 78.38 154 ASN A C 1
ATOM 1189 O O . ASN A 1 154 ? 7.492 10.886 -11.030 1.00 78.38 154 ASN A O 1
ATOM 1193 N N . ILE A 1 155 ? 8.458 9.596 -9.475 1.00 82.94 155 ILE A N 1
ATOM 1194 C CA . ILE A 1 155 ? 9.534 9.077 -10.322 1.00 82.94 155 ILE A CA 1
ATOM 1195 C C . ILE A 1 155 ? 9.201 7.612 -10.574 1.00 82.94 155 ILE A C 1
ATOM 1197 O O . ILE A 1 155 ? 8.814 6.905 -9.644 1.00 82.94 155 ILE A O 1
ATOM 1201 N N . PHE A 1 156 ? 9.305 7.159 -11.816 1.00 80.38 156 PHE A N 1
ATOM 1202 C CA . PHE A 1 156 ? 9.016 5.774 -12.174 1.00 80.38 156 PHE A CA 1
ATOM 1203 C C . PHE A 1 156 ? 10.120 5.195 -13.055 1.00 80.38 156 PHE A C 1
ATOM 1205 O O . PHE A 1 156 ? 10.887 5.922 -13.690 1.00 80.38 156 PHE A O 1
ATOM 1212 N N . TYR A 1 157 ? 10.188 3.868 -13.090 1.00 80.44 157 TYR A N 1
ATOM 1213 C CA . TYR A 1 157 ? 11.057 3.122 -13.986 1.00 80.44 157 TYR A CA 1
ATOM 1214 C C . TYR A 1 157 ? 10.191 2.266 -14.904 1.00 80.44 157 TYR A C 1
ATOM 1216 O O . TYR A 1 157 ? 9.368 1.487 -14.434 1.00 80.44 157 TYR A O 1
ATOM 1224 N N . SER A 1 158 ? 10.343 2.429 -16.214 1.00 77.69 158 SER A N 1
ATOM 1225 C CA . SER A 1 158 ? 9.602 1.669 -17.213 1.00 77.69 158 SER A CA 1
ATOM 1226 C C . SER A 1 158 ? 10.495 0.615 -17.852 1.00 77.69 158 SER A C 1
ATOM 1228 O O . SER A 1 158 ? 11.502 0.946 -18.474 1.00 77.69 158 SER A O 1
ATOM 1230 N N . LEU A 1 159 ? 10.014 -0.626 -17.862 1.00 80.31 159 LEU A N 1
ATOM 1231 C CA . LEU A 1 159 ? 10.627 -1.766 -18.547 1.00 80.31 159 LEU A CA 1
ATOM 1232 C C . LEU A 1 159 ? 10.034 -2.067 -19.935 1.00 80.31 159 LEU A C 1
ATOM 1234 O O . LEU A 1 159 ? 10.312 -3.128 -20.482 1.00 80.31 159 LEU A O 1
ATOM 1238 N N . ALA A 1 160 ? 9.237 -1.158 -20.513 1.00 77.69 160 ALA A N 1
ATOM 1239 C CA . ALA A 1 160 ? 8.723 -1.322 -21.875 1.00 77.69 160 ALA A CA 1
ATOM 1240 C C . ALA A 1 160 ? 9.864 -1.629 -22.865 1.00 77.69 160 ALA A C 1
ATOM 1242 O O . ALA A 1 160 ? 10.802 -0.835 -23.007 1.00 77.69 160 ALA A O 1
ATOM 1243 N N . ASP A 1 161 ? 9.769 -2.783 -23.521 1.00 75.75 161 ASP A N 1
ATOM 1244 C CA . ASP A 1 161 ? 10.802 -3.396 -24.359 1.00 75.75 161 ASP A CA 1
ATOM 1245 C C . ASP A 1 161 ? 10.609 -3.103 -25.856 1.00 75.75 161 ASP A C 1
ATOM 1247 O O . ASP A 1 161 ? 11.534 -3.291 -26.653 1.00 75.75 161 ASP A O 1
ATOM 1251 N N . GLN A 1 162 ? 9.417 -2.641 -26.248 1.00 74.44 162 GLN A N 1
ATOM 1252 C CA . GLN A 1 162 ? 9.039 -2.401 -27.638 1.00 74.44 162 GLN A CA 1
ATOM 1253 C C . GLN A 1 162 ? 8.211 -1.126 -27.812 1.00 74.44 162 GLN A C 1
ATOM 1255 O O . GLN A 1 162 ? 7.249 -0.879 -27.085 1.00 74.44 162 GLN A O 1
ATOM 1260 N N . VAL A 1 163 ? 8.528 -0.366 -28.862 1.00 75.38 163 VAL A N 1
ATOM 1261 C CA . VAL A 1 163 ? 7.701 0.735 -29.372 1.00 75.38 163 VAL A CA 1
ATOM 1262 C C . VAL A 1 163 ? 7.316 0.414 -30.808 1.00 75.38 163 VAL A C 1
ATOM 1264 O O . VAL A 1 163 ? 8.183 0.186 -31.650 1.00 75.38 163 VAL A O 1
ATOM 1267 N N . LYS A 1 164 ? 6.010 0.394 -31.088 1.00 79.19 164 LYS A N 1
ATOM 1268 C CA . LYS A 1 164 ? 5.469 0.065 -32.410 1.00 79.19 164 LYS A CA 1
ATOM 1269 C C . LYS A 1 164 ? 4.771 1.272 -32.999 1.00 79.19 164 LYS A C 1
ATOM 1271 O O . LYS A 1 164 ? 3.748 1.714 -32.478 1.00 79.19 164 LYS A O 1
ATOM 1276 N N . PHE A 1 165 ? 5.302 1.777 -34.101 1.00 76.56 165 PHE A N 1
ATOM 1277 C CA . PHE A 1 165 ? 4.617 2.775 -34.904 1.00 76.56 165 PHE A CA 1
ATOM 1278 C C . PHE A 1 165 ? 3.805 2.028 -35.946 1.00 76.56 165 PHE A C 1
ATOM 1280 O O . PHE A 1 165 ? 4.368 1.436 -36.863 1.00 76.56 165 PHE A O 1
ATOM 1287 N N . LYS A 1 166 ? 2.484 2.025 -35.779 1.00 78.94 166 LYS A N 1
ATOM 1288 C CA . LYS A 1 166 ? 1.559 1.540 -36.801 1.00 78.94 166 LYS A CA 1
ATOM 1289 C C . LYS A 1 166 ? 1.068 2.728 -37.605 1.00 78.94 166 LYS A C 1
ATOM 1291 O O . LYS A 1 166 ? 0.682 3.738 -37.022 1.00 78.94 166 LYS A O 1
ATOM 1296 N N . ASP A 1 167 ? 1.095 2.589 -38.924 1.00 72.75 167 ASP A N 1
ATOM 1297 C CA . ASP A 1 167 ? 0.525 3.564 -39.852 1.00 72.75 167 ASP A CA 1
ATOM 1298 C C . ASP A 1 167 ? 1.101 4.983 -39.693 1.00 72.75 167 ASP A C 1
ATOM 1300 O O . ASP A 1 167 ? 0.380 5.976 -39.812 1.00 72.75 167 ASP A O 1
ATOM 1304 N N . ALA A 1 168 ? 2.411 5.101 -39.442 1.00 71.25 168 ALA A N 1
ATOM 1305 C CA . ALA A 1 168 ? 3.077 6.398 -39.430 1.00 71.25 168 ALA A CA 1
ATOM 1306 C C . ALA A 1 168 ? 3.018 6.991 -40.842 1.00 71.25 168 ALA A C 1
ATOM 1308 O O . ALA A 1 168 ? 3.656 6.489 -41.769 1.00 71.25 168 ALA A O 1
ATOM 1309 N N . LYS A 1 169 ? 2.205 8.036 -41.015 1.00 72.69 169 LYS A N 1
ATOM 1310 C CA . LYS A 1 169 ? 2.025 8.715 -42.298 1.00 72.69 169 LYS A CA 1
ATOM 1311 C C . LYS A 1 169 ? 3.032 9.845 -42.424 1.00 72.69 169 LYS A C 1
ATOM 1313 O O . LYS A 1 169 ? 2.973 10.818 -41.677 1.00 72.69 169 LYS A O 1
ATOM 1318 N N . TYR A 1 170 ? 3.916 9.725 -43.400 1.00 71.88 170 TYR A N 1
ATOM 1319 C CA . TYR A 1 170 ? 4.718 10.835 -43.886 1.00 71.88 170 TYR A CA 1
ATOM 1320 C C . TYR A 1 170 ? 4.032 11.405 -45.128 1.00 71.88 170 TYR A C 1
ATOM 1322 O O . TYR A 1 170 ? 3.729 10.658 -46.058 1.00 71.88 170 TYR A O 1
ATOM 1330 N N . SER A 1 171 ? 3.741 12.706 -45.123 1.00 71.44 171 SER A N 1
ATOM 1331 C CA . SER A 1 171 ? 3.195 13.412 -46.283 1.00 71.44 171 SER A CA 1
ATOM 1332 C C . SER A 1 171 ? 4.172 14.493 -46.703 1.00 71.44 171 SER A C 1
ATOM 1334 O O . SER A 1 171 ? 4.516 15.359 -45.900 1.00 71.44 171 SER A O 1
ATOM 1336 N N . ASP A 1 172 ? 4.568 14.466 -47.967 1.00 77.56 172 ASP A N 1
ATOM 1337 C CA . ASP A 1 172 ? 5.247 15.573 -48.627 1.00 77.56 172 ASP A CA 1
ATOM 1338 C C . ASP A 1 172 ? 4.381 16.100 -49.785 1.00 77.56 172 ASP A C 1
ATOM 1340 O O . ASP A 1 172 ? 3.253 15.646 -49.997 1.00 77.56 172 ASP A O 1
ATOM 1344 N N . ASN A 1 173 ? 4.890 17.080 -50.535 1.00 73.31 173 ASN A N 1
ATOM 1345 C CA . ASN A 1 173 ? 4.177 17.664 -51.678 1.00 73.31 173 ASN A CA 1
ATOM 1346 C C . ASN A 1 173 ? 3.955 16.671 -52.842 1.00 73.31 173 ASN A C 1
ATOM 1348 O O . ASN A 1 173 ? 3.285 17.026 -53.810 1.00 73.31 173 ASN A O 1
ATOM 1352 N N . SER A 1 174 ? 4.523 15.461 -52.780 1.00 70.69 174 SER A N 1
ATOM 1353 C CA . SER A 1 174 ? 4.450 14.425 -53.817 1.00 70.69 174 SER A CA 1
ATOM 1354 C C . SER A 1 174 ? 3.543 13.242 -53.454 1.00 70.69 174 SER A C 1
ATOM 1356 O O . SER A 1 174 ? 3.173 12.467 -54.336 1.00 70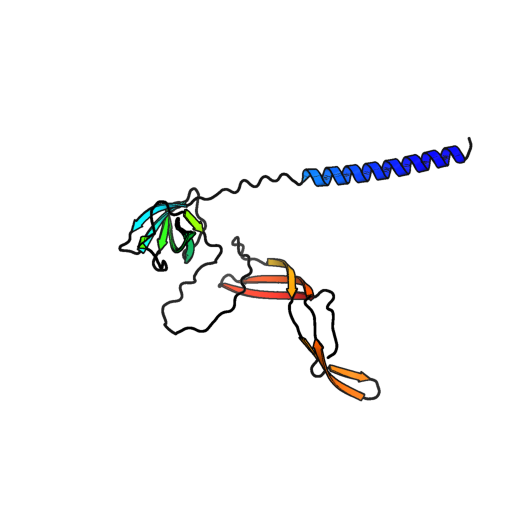.69 174 SER A O 1
ATOM 1358 N N . GLY A 1 175 ? 3.113 13.125 -52.193 1.00 57.88 175 GLY A N 1
ATOM 1359 C CA . GLY A 1 175 ? 2.140 12.124 -51.756 1.00 57.88 175 GLY A CA 1
ATOM 1360 C C . GLY A 1 175 ? 2.253 11.768 -50.276 1.00 57.88 175 GLY A C 1
ATOM 1361 O O . GLY A 1 175 ? 3.085 12.300 -49.544 1.00 57.88 175 GLY A O 1
ATOM 1362 N N . SER A 1 176 ? 1.400 10.843 -49.827 1.00 72.94 176 SER A N 1
ATOM 1363 C CA . SER A 1 176 ? 1.452 10.294 -48.470 1.00 72.94 176 SER A CA 1
ATOM 1364 C C . SER A 1 176 ? 1.850 8.822 -48.497 1.00 72.94 176 SER A C 1
ATOM 1366 O O . SER A 1 176 ? 1.181 8.022 -49.153 1.00 72.94 176 SER A O 1
ATOM 1368 N N . VAL A 1 177 ? 2.884 8.458 -47.742 1.00 68.50 177 VAL A N 1
ATOM 1369 C CA . VAL A 1 177 ? 3.324 7.071 -47.538 1.00 68.50 177 VAL A CA 1
ATOM 1370 C C . VAL A 1 177 ? 3.124 6.702 -46.072 1.00 68.50 177 VAL A C 1
ATOM 1372 O O . VAL A 1 177 ? 3.493 7.459 -45.175 1.00 68.50 177 VAL A O 1
ATOM 1375 N N . SER A 1 178 ? 2.521 5.540 -45.821 1.00 73.31 178 SER A N 1
ATOM 1376 C CA . SER A 1 178 ? 2.414 4.950 -44.484 1.00 73.31 178 SER A CA 1
ATOM 1377 C C . SER A 1 178 ? 3.504 3.904 -44.278 1.00 73.31 178 SER A C 1
ATOM 1379 O O . SER A 1 178 ? 3.631 2.987 -45.089 1.00 73.31 178 SER A O 1
ATOM 1381 N N . ALA A 1 179 ? 4.245 4.007 -43.178 1.00 66.19 179 ALA A N 1
ATOM 1382 C CA . ALA A 1 179 ? 5.213 3.008 -42.746 1.00 66.19 179 ALA A CA 1
ATOM 1383 C C . ALA A 1 179 ? 4.838 2.469 -41.362 1.00 66.19 179 ALA A C 1
ATOM 1385 O O . ALA A 1 179 ? 4.392 3.217 -40.490 1.00 66.19 179 ALA A O 1
ATOM 1386 N N . SER A 1 180 ? 5.042 1.168 -41.165 1.00 72.44 180 SER A N 1
ATOM 1387 C CA . SER A 1 180 ? 4.965 0.536 -39.850 1.00 72.44 180 SER A CA 1
ATOM 1388 C C . SER A 1 180 ? 6.364 0.083 -39.448 1.00 72.44 180 SER A C 1
ATOM 1390 O O . SER A 1 180 ? 7.039 -0.571 -40.240 1.00 72.44 180 SER A O 1
ATOM 1392 N N . THR A 1 181 ? 6.816 0.459 -38.253 1.00 70.69 181 THR A N 1
ATOM 1393 C CA . THR A 1 181 ? 8.167 0.151 -37.761 1.00 70.69 181 THR A CA 1
ATOM 1394 C C . THR A 1 181 ? 8.131 -0.221 -36.284 1.00 70.69 181 THR A C 1
ATOM 1396 O O . THR A 1 181 ? 7.467 0.438 -35.477 1.00 70.69 181 THR A O 1
ATOM 1399 N N . ASP A 1 182 ? 8.869 -1.273 -35.944 1.00 75.94 182 ASP A N 1
ATOM 1400 C CA . ASP A 1 182 ? 9.005 -1.797 -34.591 1.00 75.94 182 ASP A CA 1
ATOM 1401 C C . ASP A 1 182 ? 10.421 -1.476 -34.093 1.00 75.94 182 ASP A C 1
ATOM 1403 O O . ASP A 1 182 ? 11.417 -1.830 -34.726 1.00 75.94 182 ASP A O 1
ATOM 1407 N N . PHE A 1 183 ? 10.522 -0.812 -32.945 1.00 70.62 183 PHE A N 1
ATOM 1408 C CA . PHE A 1 183 ? 11.793 -0.509 -32.297 1.00 70.62 183 PHE A CA 1
ATOM 1409 C C . PHE A 1 183 ? 11.914 -1.256 -30.975 1.00 70.62 183 PHE A C 1
ATOM 1411 O O . PHE A 1 183 ? 10.957 -1.312 -30.199 1.00 70.62 183 PHE A O 1
ATO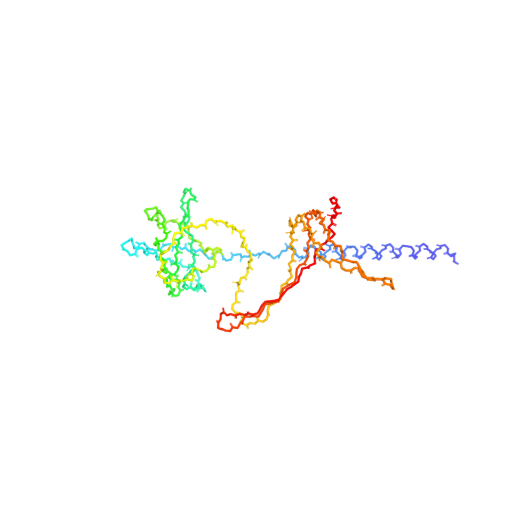M 1418 N N . LYS A 1 184 ? 13.112 -1.774 -30.684 1.00 73.69 184 LYS A N 1
ATOM 1419 C CA . LYS A 1 184 ? 13.446 -2.268 -29.344 1.00 73.69 184 LYS A CA 1
ATOM 1420 C C . LYS A 1 184 ? 13.865 -1.101 -28.469 1.00 73.69 184 LYS A C 1
ATOM 1422 O O . LYS A 1 184 ? 14.706 -0.292 -28.867 1.00 73.69 184 LYS A O 1
ATOM 1427 N N . THR A 1 185 ? 13.318 -1.052 -27.265 1.00 69.94 185 THR A N 1
ATOM 1428 C CA . THR A 1 185 ? 13.667 -0.052 -26.259 1.00 69.94 185 THR A CA 1
ATOM 1429 C C . THR A 1 185 ? 14.297 -0.709 -25.047 1.00 69.94 185 THR A C 1
ATOM 1431 O O . THR A 1 185 ? 13.928 -1.813 -24.654 1.00 69.94 185 THR A O 1
ATOM 1434 N N . GLN A 1 186 ? 15.273 -0.030 -24.452 1.00 69.06 186 GLN A N 1
ATOM 1435 C CA . GLN A 1 186 ? 15.783 -0.392 -23.131 1.00 69.06 186 GLN A CA 1
ATOM 1436 C C . GLN A 1 186 ? 15.048 0.404 -22.044 1.00 69.06 186 GLN A C 1
ATOM 1438 O O . GLN A 1 186 ? 14.373 1.399 -22.337 1.00 69.06 186 GLN A O 1
ATOM 1443 N N . GLY A 1 187 ? 15.134 -0.079 -20.801 1.00 70.94 187 GLY A N 1
ATOM 1444 C CA . GLY A 1 187 ? 14.417 0.499 -19.665 1.00 70.94 187 GLY A CA 1
ATOM 1445 C C . GLY A 1 187 ? 14.697 1.994 -19.485 1.00 70.94 187 GLY A C 1
ATOM 1446 O O . GLY A 1 187 ? 15.799 2.465 -19.760 1.00 70.94 187 GLY A O 1
ATOM 1447 N N . ALA A 1 188 ? 13.692 2.738 -19.028 1.00 75.75 188 ALA A N 1
ATOM 1448 C CA . ALA A 1 188 ? 13.732 4.193 -18.908 1.00 75.75 188 ALA A CA 1
ATOM 1449 C C . ALA A 1 188 ? 13.382 4.641 -17.494 1.00 75.75 188 ALA A C 1
ATOM 1451 O O . ALA A 1 188 ? 12.467 4.093 -16.885 1.00 75.75 188 ALA A O 1
ATOM 1452 N N . VAL A 1 189 ? 14.056 5.675 -16.997 1.00 78.69 189 VAL A N 1
ATOM 1453 C CA . VAL A 1 189 ? 13.606 6.415 -15.811 1.00 78.69 189 VAL A CA 1
ATOM 1454 C C . VAL A 1 189 ? 12.800 7.614 -16.292 1.00 78.69 189 VAL A C 1
ATOM 1456 O O . VAL A 1 189 ? 13.236 8.316 -17.204 1.00 78.69 189 VAL A O 1
ATOM 1459 N N . GLY A 1 190 ? 11.641 7.854 -15.690 1.00 81.69 190 GLY A N 1
ATOM 1460 C CA . GLY A 1 190 ? 10.756 8.952 -16.052 1.00 81.69 190 GLY A CA 1
ATOM 1461 C C . GLY A 1 190 ? 10.157 9.658 -14.844 1.00 81.69 190 GLY A C 1
ATOM 1462 O O . GLY A 1 190 ? 10.271 9.207 -13.701 1.00 81.69 190 GLY A O 1
ATOM 1463 N N . ILE A 1 191 ? 9.509 10.786 -15.121 1.00 79.81 191 ILE A N 1
ATOM 1464 C CA . ILE A 1 191 ? 8.730 11.551 -14.147 1.00 79.81 191 ILE A CA 1
ATOM 1465 C C . ILE A 1 191 ? 7.256 11.528 -14.537 1.00 79.81 191 ILE A C 1
ATOM 1467 O O . ILE A 1 191 ? 6.894 11.714 -15.699 1.00 79.81 191 ILE A O 1
ATOM 1471 N N . GLY A 1 192 ? 6.401 11.250 -13.565 1.00 86.44 192 GLY A N 1
ATOM 1472 C CA . GLY A 1 192 ? 4.957 11.223 -13.710 1.00 86.44 192 GLY A CA 1
ATOM 1473 C C . GLY A 1 192 ? 4.316 12.334 -12.901 1.00 86.44 192 GLY A C 1
ATOM 1474 O O . GLY A 1 192 ? 4.806 12.708 -11.835 1.00 86.44 192 GLY A O 1
ATOM 1475 N N . PHE A 1 193 ? 3.209 12.851 -13.412 1.00 83.69 193 PHE A N 1
ATOM 1476 C CA . PHE A 1 193 ? 2.293 13.685 -12.655 1.00 83.69 193 PHE A CA 1
ATOM 1477 C C . PHE A 1 193 ? 0.908 13.053 -12.699 1.00 83.69 193 PHE A C 1
ATOM 1479 O O . PHE A 1 193 ? 0.483 12.520 -13.726 1.00 83.69 193 PHE A O 1
ATOM 1486 N N . SER A 1 194 ? 0.188 13.125 -11.589 1.00 88.81 194 SER A N 1
ATOM 1487 C CA . SER A 1 194 ? -1.197 12.681 -11.525 1.00 88.81 194 SER A CA 1
ATOM 1488 C C . SER A 1 194 ? -2.046 13.655 -10.726 1.00 88.81 194 SER A C 1
ATOM 1490 O O . SER A 1 194 ? -1.601 14.272 -9.758 1.00 88.81 194 SER A O 1
ATOM 1492 N N . TYR A 1 195 ? -3.278 13.802 -11.186 1.00 87.56 195 TYR A N 1
ATOM 1493 C CA . TYR A 1 195 ? -4.363 14.517 -10.555 1.00 87.56 195 TYR A CA 1
ATOM 1494 C C . TYR A 1 195 ? -5.471 13.519 -10.255 1.00 87.56 195 TYR A C 1
ATOM 1496 O O . TYR A 1 195 ? -5.861 12.735 -11.124 1.00 87.56 195 TYR A O 1
ATOM 1504 N N . VAL A 1 196 ? -5.985 13.558 -9.034 1.00 88.00 196 VAL A N 1
ATOM 1505 C CA . VAL A 1 196 ? -7.083 12.703 -8.598 1.00 88.00 196 VAL A CA 1
ATOM 1506 C C . VAL A 1 196 ? -8.112 13.558 -7.876 1.00 88.00 196 VAL A C 1
ATOM 1508 O O . VAL A 1 196 ? -7.786 14.255 -6.917 1.00 88.00 196 VAL A O 1
ATOM 1511 N N . ARG A 1 197 ? -9.365 13.464 -8.313 1.00 85.19 197 ARG A N 1
ATOM 1512 C CA . ARG A 1 197 ? -10.539 13.987 -7.617 1.00 85.19 197 ARG A CA 1
ATOM 1513 C C . ARG A 1 197 ? -11.429 12.818 -7.229 1.00 85.19 197 ARG A C 1
ATOM 1515 O O . ARG A 1 197 ? -11.809 12.026 -8.086 1.00 85.19 197 ARG A O 1
ATOM 1522 N N . MET A 1 198 ? -11.783 12.727 -5.953 1.00 80.62 198 MET A N 1
ATOM 1523 C CA . MET A 1 198 ? -12.700 11.708 -5.443 1.00 80.62 198 MET A CA 1
ATOM 1524 C C . MET A 1 198 ? -14.032 12.344 -5.063 1.00 80.62 198 MET A C 1
ATOM 1526 O O . MET A 1 198 ? -14.079 13.254 -4.235 1.00 80.62 198 MET A O 1
ATOM 1530 N N . GLU A 1 199 ? -15.110 11.834 -5.646 1.00 75.88 199 GLU A N 1
ATOM 1531 C CA . GLU A 1 199 ? -16.474 12.231 -5.330 1.00 75.88 199 GLU A CA 1
ATOM 1532 C C . GLU A 1 199 ? -16.934 11.512 -4.041 1.00 75.88 199 GLU A C 1
ATOM 1534 O O . GLU A 1 199 ? -16.506 10.383 -3.763 1.00 75.88 199 GLU A O 1
ATOM 1539 N N . PRO A 1 200 ? -17.848 12.095 -3.241 1.00 68.94 200 PRO A N 1
ATOM 1540 C CA . PRO A 1 200 ? -18.287 11.503 -1.971 1.00 68.94 200 PRO A CA 1
ATOM 1541 C C . PRO A 1 200 ? -18.899 10.098 -2.090 1.00 68.94 200 PRO A C 1
ATOM 1543 O O . PRO A 1 200 ? -18.933 9.346 -1.120 1.00 68.94 200 PRO A O 1
ATOM 1546 N N . GLN A 1 201 ? -19.367 9.721 -3.283 1.00 73.62 201 GLN A N 1
ATOM 1547 C CA . GLN A 1 201 ? -19.986 8.426 -3.577 1.00 73.62 201 GLN A CA 1
ATOM 1548 C C . GLN A 1 201 ? -18.974 7.317 -3.933 1.00 73.62 201 GLN A C 1
ATOM 1550 O O . GLN A 1 201 ? -19.338 6.329 -4.564 1.00 73.62 201 GLN A O 1
ATOM 1555 N N . SER A 1 202 ? -17.714 7.440 -3.493 1.00 73.50 202 SER A N 1
ATOM 1556 C CA . SER A 1 202 ? -16.658 6.416 -3.650 1.00 73.50 202 SER A CA 1
ATOM 1557 C C . SER A 1 202 ? -16.237 6.115 -5.096 1.00 73.50 202 SER A C 1
ATOM 1559 O O . SER A 1 202 ? -15.639 5.072 -5.362 1.00 73.50 202 SER A O 1
ATOM 1561 N N . TRP A 1 203 ? -16.522 7.028 -6.019 1.00 81.88 203 TRP A N 1
ATOM 1562 C CA . TRP A 1 203 ? -15.993 7.047 -7.380 1.00 81.88 203 TRP A CA 1
ATOM 1563 C C . TRP A 1 203 ? -15.320 8.398 -7.623 1.00 81.88 203 TRP A C 1
ATOM 1565 O O . TRP A 1 203 ? -15.519 9.336 -6.854 1.00 81.88 203 TRP A O 1
ATOM 1575 N N . GLY A 1 204 ? -14.496 8.512 -8.658 1.00 82.50 204 GLY A N 1
ATOM 1576 C CA . GLY A 1 204 ? -13.751 9.738 -8.901 1.00 82.50 204 GLY A CA 1
ATOM 1577 C C . GLY A 1 204 ? -13.161 9.810 -10.296 1.00 82.50 204 GLY A C 1
ATOM 1578 O O . GLY A 1 204 ? -13.309 8.899 -11.109 1.00 82.50 204 GLY A O 1
ATOM 1579 N N . PHE A 1 205 ? -12.482 10.916 -10.551 1.00 87.06 205 PHE A N 1
ATOM 1580 C CA . PHE A 1 205 ? -11.744 11.184 -11.769 1.00 87.06 205 PHE A CA 1
ATOM 1581 C C . PHE A 1 205 ? -10.246 11.142 -11.476 1.00 87.06 205 PHE A C 1
ATOM 1583 O O . PHE A 1 205 ? -9.780 11.751 -10.512 1.00 87.06 205 PHE A O 1
ATOM 1590 N N . SER A 1 206 ? -9.481 10.467 -12.328 1.00 87.88 206 SER A N 1
ATOM 1591 C CA . SER A 1 206 ? -8.026 10.556 -12.325 1.00 87.88 206 SER A CA 1
ATOM 1592 C C . SER A 1 206 ? -7.515 10.882 -13.722 1.00 87.88 206 SER A C 1
ATOM 1594 O O . SER A 1 206 ? -8.003 10.367 -14.727 1.00 87.88 206 SER A O 1
ATOM 1596 N N . ALA A 1 207 ? -6.525 11.762 -13.779 1.00 88.38 207 ALA A N 1
ATOM 1597 C CA . ALA A 1 207 ? -5.800 12.086 -14.993 1.00 88.38 207 ALA A CA 1
ATOM 1598 C C . ALA A 1 207 ? -4.323 12.219 -14.664 1.00 88.38 207 ALA A C 1
ATOM 1600 O O . ALA A 1 207 ? -3.951 12.715 -13.606 1.00 88.38 207 ALA A O 1
ATOM 1601 N N . GLY A 1 208 ? -3.467 11.797 -15.576 1.00 85.75 208 GLY A N 1
ATOM 1602 C CA . GLY A 1 208 ? -2.036 11.889 -15.373 1.00 85.75 208 GLY A CA 1
ATOM 1603 C C . GLY A 1 208 ? -1.292 11.781 -16.681 1.00 85.75 208 GLY A C 1
ATOM 1604 O O . GLY A 1 208 ? -1.852 11.411 -17.713 1.00 85.75 208 GLY A O 1
ATOM 1605 N N . GLY A 1 209 ? -0.021 12.130 -16.613 1.00 84.69 209 GLY A N 1
ATOM 1606 C CA . GLY A 1 209 ? 0.902 12.006 -17.718 1.00 84.69 209 GLY A CA 1
ATOM 1607 C C . GLY A 1 209 ? 2.256 11.569 -17.204 1.00 84.69 209 GLY A C 1
ATOM 1608 O O . GLY A 1 209 ? 2.627 11.805 -16.053 1.00 84.69 209 GLY A O 1
ATOM 1609 N N . THR A 1 210 ? 2.996 10.921 -18.085 1.00 85.75 210 THR A N 1
ATOM 1610 C CA . THR A 1 210 ? 4.347 10.454 -17.817 1.00 85.75 210 THR A CA 1
ATOM 1611 C C . THR A 1 210 ? 5.266 10.962 -18.905 1.00 85.75 210 THR A C 1
ATOM 1613 O O . THR A 1 210 ? 4.915 10.950 -20.084 1.00 85.75 210 THR A O 1
ATOM 1616 N N . ILE A 1 211 ? 6.450 11.398 -18.503 1.00 81.38 211 ILE A N 1
ATOM 1617 C CA . ILE A 1 211 ? 7.531 11.742 -19.412 1.00 81.38 211 ILE A CA 1
ATOM 1618 C C . ILE A 1 211 ? 8.654 10.758 -19.127 1.00 81.38 211 ILE A C 1
ATOM 1620 O O . ILE A 1 211 ? 9.263 10.788 -18.055 1.00 81.38 211 ILE A O 1
ATOM 1624 N N . ASP A 1 212 ? 8.903 9.880 -20.091 1.00 81.31 212 ASP A N 1
ATOM 1625 C CA . ASP A 1 212 ? 10.078 9.022 -20.073 1.00 81.31 212 ASP A CA 1
ATOM 1626 C C . ASP A 1 212 ? 11.324 9.863 -20.356 1.00 81.31 212 ASP A C 1
ATOM 1628 O O . ASP A 1 212 ? 11.328 10.711 -21.251 1.00 81.31 212 ASP A O 1
ATOM 1632 N N . GLY A 1 213 ? 12.392 9.620 -19.598 1.00 72.81 213 GLY A N 1
ATOM 1633 C CA . GLY A 1 213 ? 13.712 10.158 -19.900 1.00 72.81 213 GLY A CA 1
ATOM 1634 C C . GLY A 1 213 ? 14.308 9.557 -21.177 1.00 72.81 213 GLY A C 1
ATOM 1635 O O . GLY A 1 213 ? 13.648 8.840 -21.932 1.00 72.81 213 GLY A O 1
ATOM 1636 N N . ALA A 1 214 ? 15.588 9.842 -21.424 1.00 70.31 214 ALA A N 1
ATOM 1637 C CA . ALA A 1 214 ? 16.290 9.352 -22.606 1.00 70.31 214 ALA A CA 1
ATOM 1638 C C . ALA A 1 214 ? 16.219 7.815 -22.698 1.00 70.31 214 ALA A C 1
ATOM 1640 O O . ALA A 1 214 ? 16.795 7.105 -21.874 1.00 70.31 214 ALA A O 1
ATOM 1641 N N . ARG A 1 215 ? 15.507 7.314 -23.713 1.00 67.94 215 ARG A N 1
ATOM 1642 C CA . ARG A 1 215 ? 15.460 5.895 -24.073 1.00 67.94 215 ARG A CA 1
ATOM 1643 C C . ARG A 1 215 ? 16.482 5.614 -25.158 1.00 67.94 215 ARG A C 1
ATOM 1645 O O . ARG A 1 215 ? 16.497 6.289 -26.185 1.00 67.94 215 ARG A O 1
ATOM 1652 N N . GLU A 1 216 ? 17.279 4.569 -24.970 1.00 66.94 216 GLU A N 1
ATOM 1653 C CA . GLU A 1 216 ? 17.994 3.974 -26.093 1.00 66.94 216 GLU A CA 1
ATOM 1654 C C . GLU A 1 216 ? 16.993 3.221 -26.970 1.00 66.94 216 GLU A C 1
ATOM 1656 O O . GLU A 1 216 ? 16.380 2.237 -26.544 1.00 66.94 216 GLU A O 1
ATOM 1661 N N . VAL A 1 217 ? 16.829 3.706 -28.199 1.00 68.00 217 VAL A N 1
ATOM 1662 C CA . VAL A 1 217 ? 15.987 3.094 -29.224 1.00 68.00 217 VAL A CA 1
ATOM 1663 C C . VAL A 1 217 ? 16.903 2.432 -30.244 1.00 68.00 217 VAL A C 1
ATOM 1665 O O . VAL A 1 217 ? 17.738 3.098 -30.855 1.00 68.00 217 VAL A O 1
ATOM 1668 N N . LYS A 1 218 ? 16.762 1.118 -30.430 1.00 65.19 218 LYS A N 1
ATOM 1669 C CA . LYS A 1 218 ? 17.493 0.366 -31.458 1.00 65.19 218 LYS A CA 1
ATOM 1670 C C . LYS A 1 218 ? 16.504 -0.112 -32.514 1.00 65.19 218 LYS A C 1
ATOM 1672 O O . LYS A 1 218 ? 15.485 -0.721 -32.176 1.00 65.19 218 LYS A O 1
ATOM 1677 N N . SER A 1 219 ? 16.794 0.181 -33.782 1.00 62.38 219 SER A N 1
ATOM 1678 C CA . SER A 1 219 ? 16.060 -0.424 -34.895 1.00 62.38 219 SER A CA 1
ATOM 1679 C C . SER A 1 219 ? 16.329 -1.926 -34.913 1.00 62.38 219 SER A C 1
ATOM 1681 O O . SER A 1 219 ? 17.456 -2.353 -34.643 1.00 62.38 219 SER A O 1
ATOM 1683 N N . ILE A 1 220 ? 15.288 -2.707 -35.194 1.00 59.62 220 ILE A N 1
ATOM 1684 C CA . ILE A 1 220 ? 15.404 -4.144 -35.468 1.00 59.62 220 ILE A CA 1
ATOM 1685 C C . ILE A 1 220 ? 15.824 -4.333 -36.923 1.00 59.62 220 ILE A C 1
ATOM 1687 O O . ILE A 1 220 ? 15.310 -3.575 -37.775 1.00 59.62 220 ILE A O 1
#

Radius of gyration: 30.18 Å; chains: 1; bounding box: 71×77×80 Å

Sequence (220 aa):
MSLFVLLTIILELRMLHKLVFIFVLLVSIHSFAQAESKEVEVQYSIKQIIKSHKLVVVQANGPTTFSKGKIFLATFPDGSQCSLVLQEVNKQLITLDSSSCDQPEKLNIKAAIEPSLVSEIKSVGIEKSEPVEKIVEQSGSSTSSKFGDHFALNIFYSLADQVKFKDAKYSDNSGSVSASTDFKTQGAVGIGFSYVRMEPQSWGFSAGGTIDGAREVKSI

Secondary structure (DSSP, 8-state):
--HHHHHHHHHHHHHHHHHHHHHHHHHHHHTTS----------EEEEEEEGGGTEEEEEESS---PPTT-EEEEEPTTS-EEEEEEEEEETTEEEEE-TT-S-GGG--TT-EEEE-SS-------------------------S---SEEEEEEEEEE---EEEEEEEEEEETTEEEEEEEEEEE--EEEEEEEEEEE-TTS-EEEEEEEEE----EEE-